Protein AF-A0A6G3LC54-F1 (afdb_monomer)

Structure (mmCIF, N/CA/C/O backbone):
data_AF-A0A6G3LC54-F1
#
_entry.id   AF-A0A6G3LC54-F1
#
loop_
_atom_site.group_PDB
_atom_site.id
_atom_site.type_symbol
_atom_site.label_atom_id
_atom_site.label_alt_id
_atom_site.label_comp_id
_atom_site.label_asym_id
_atom_site.label_entity_id
_atom_site.label_seq_id
_atom_site.pdbx_PDB_ins_code
_atom_site.Cartn_x
_atom_site.Cartn_y
_atom_site.Cartn_z
_atom_site.occupancy
_atom_site.B_iso_or_equiv
_atom_site.auth_seq_id
_atom_site.auth_comp_id
_atom_site.auth_asym_id
_atom_site.auth_atom_id
_atom_site.pdbx_PDB_model_num
ATOM 1 N N . MET A 1 1 ? 2.715 -12.926 2.133 1.00 96.25 1 MET A N 1
ATOM 2 C CA . MET A 1 1 ? 2.395 -11.535 1.774 1.00 96.25 1 MET A CA 1
ATOM 3 C C . MET A 1 1 ? 1.492 -11.486 0.545 1.00 96.25 1 MET A C 1
ATOM 5 O O . MET A 1 1 ? 1.849 -12.100 -0.455 1.00 96.25 1 MET A O 1
ATOM 9 N N . LEU A 1 2 ? 0.366 -10.772 0.605 1.00 97.94 2 LEU A N 1
ATOM 10 C CA . LEU A 1 2 ? -0.503 -10.444 -0.534 1.00 97.94 2 LEU A CA 1
ATOM 11 C C . LEU A 1 2 ? -0.088 -9.114 -1.182 1.00 97.94 2 LEU A C 1
ATOM 13 O O . LEU A 1 2 ? 0.408 -8.216 -0.500 1.00 97.94 2 LEU A O 1
ATOM 17 N N . LEU A 1 3 ? -0.318 -8.986 -2.491 1.00 98.25 3 LEU A N 1
ATOM 18 C CA . LEU A 1 3 ? -0.128 -7.749 -3.247 1.00 98.25 3 LEU A CA 1
ATOM 19 C C . LEU A 1 3 ? -1.433 -7.371 -3.941 1.00 98.25 3 LEU A C 1
ATOM 21 O O . LEU A 1 3 ? -1.940 -8.136 -4.761 1.00 98.25 3 LEU A O 1
ATOM 25 N N . TRP A 1 4 ? -1.936 -6.179 -3.633 1.00 98.38 4 TRP A N 1
ATOM 26 C CA . TRP A 1 4 ? -3.163 -5.653 -4.209 1.00 98.38 4 TRP A CA 1
ATOM 27 C C . TRP A 1 4 ? -2.882 -4.543 -5.225 1.00 98.38 4 TRP A C 1
ATOM 29 O O . TRP A 1 4 ? -1.985 -3.717 -5.031 1.00 98.38 4 TRP A O 1
ATOM 39 N N . PHE A 1 5 ? -3.672 -4.478 -6.295 1.00 97.75 5 PHE A N 1
ATOM 40 C CA . PHE A 1 5 ? -3.564 -3.419 -7.302 1.00 97.75 5 PHE A CA 1
ATOM 41 C C . PHE A 1 5 ? -4.787 -2.521 -7.300 1.00 97.75 5 PHE A C 1
ATOM 43 O O . PHE A 1 5 ? -5.920 -2.989 -7.254 1.00 97.75 5 PHE A O 1
ATOM 50 N N . THR A 1 6 ? -4.553 -1.213 -7.369 1.00 95.88 6 THR A N 1
ATOM 51 C CA . THR A 1 6 ? -5.668 -0.261 -7.407 1.00 95.88 6 THR A CA 1
ATOM 52 C C . THR A 1 6 ? -6.384 -0.243 -8.757 1.00 95.88 6 THR A C 1
ATOM 54 O O . THR A 1 6 ? -5.766 -0.085 -9.818 1.00 95.88 6 THR A O 1
ATOM 57 N N . GLU A 1 7 ? -7.706 -0.326 -8.706 1.00 95.44 7 GLU A N 1
ATOM 58 C CA . GLU A 1 7 ? -8.614 -0.071 -9.818 1.00 95.44 7 GLU A CA 1
ATOM 59 C C . GLU A 1 7 ? -9.668 0.972 -9.434 1.00 95.44 7 GLU A C 1
ATOM 61 O O . GLU A 1 7 ? -9.575 1.618 -8.394 1.00 95.44 7 GLU A O 1
ATOM 66 N N . GLY A 1 8 ? -10.606 1.224 -10.342 1.00 94.19 8 GLY A N 1
ATOM 67 C CA . GLY A 1 8 ? -11.695 2.162 -10.123 1.00 94.19 8 GLY A CA 1
ATOM 68 C C . GLY A 1 8 ? -12.722 2.119 -11.250 1.00 94.19 8 GLY A C 1
ATOM 69 O O . GLY A 1 8 ? -12.656 1.241 -12.118 1.00 94.19 8 GLY A O 1
ATOM 70 N N . PRO A 1 9 ? -13.612 3.125 -11.329 1.00 93.88 9 PRO A N 1
ATOM 71 C CA . PRO A 1 9 ? -14.668 3.192 -12.344 1.00 93.88 9 PRO A CA 1
ATOM 72 C C . PRO A 1 9 ? -14.159 3.144 -13.794 1.00 93.88 9 PRO A C 1
ATOM 74 O O . PRO A 1 9 ? -14.883 2.759 -14.710 1.00 93.88 9 PRO A O 1
ATOM 77 N N . LYS A 1 10 ? -12.902 3.552 -14.018 1.00 93.75 10 LYS A N 1
ATOM 78 C CA . LYS A 1 10 ? -12.214 3.524 -15.317 1.00 93.75 10 LYS A CA 1
ATOM 79 C C . LYS A 1 10 ? -11.019 2.569 -15.241 1.00 93.75 10 LYS A C 1
ATOM 81 O O . LYS A 1 10 ? -9.889 3.037 -15.022 1.00 93.75 10 LYS A O 1
ATOM 86 N N . PRO A 1 11 ? -11.247 1.253 -15.382 1.00 95.19 11 PRO A N 1
ATOM 87 C CA . PRO A 1 11 ? -10.191 0.299 -15.131 1.00 95.19 11 PRO A CA 1
ATOM 88 C C . PRO A 1 11 ? -9.130 0.267 -16.233 1.00 95.19 11 PRO A C 1
ATOM 90 O O . PRO A 1 11 ? -9.409 0.606 -17.388 1.00 95.19 11 PRO A O 1
ATOM 93 N N . VAL A 1 12 ? -7.899 -0.114 -15.873 1.00 94.94 12 VAL A N 1
ATOM 94 C CA . VAL A 1 12 ? -6.836 -0.378 -16.865 1.00 94.94 12 VAL A CA 1
ATOM 95 C C . VAL A 1 12 ? -7.004 -1.782 -17.433 1.00 94.94 12 VAL A C 1
ATOM 97 O O . VAL A 1 12 ? -6.925 -1.950 -18.647 1.00 94.94 12 VAL A O 1
ATOM 100 N N . ILE A 1 13 ? -7.279 -2.758 -16.564 1.00 94.31 13 ILE A N 1
ATOM 101 C CA . ILE A 1 13 ? -7.557 -4.151 -16.923 1.00 94.31 13 ILE A CA 1
ATOM 102 C C . ILE A 1 13 ? -8.919 -4.515 -16.326 1.00 94.31 13 ILE A C 1
ATOM 104 O O . ILE A 1 13 ? -9.167 -4.258 -15.148 1.00 94.31 13 ILE A O 1
ATOM 108 N N . LYS A 1 14 ? -9.816 -5.075 -17.144 1.00 95.25 14 LYS A N 1
ATOM 109 C CA . LYS A 1 14 ? -11.166 -5.475 -16.710 1.00 95.25 14 LYS A CA 1
ATOM 110 C C . LYS A 1 14 ? -11.185 -6.889 -16.134 1.00 95.25 14 LYS A C 1
ATOM 112 O O . LYS A 1 14 ? -11.772 -7.119 -15.081 1.00 95.25 14 LYS A O 1
ATOM 117 N N . GLU A 1 15 ? -10.533 -7.814 -16.826 1.00 96.25 15 GLU A N 1
ATOM 118 C CA . GLU A 1 15 ? -10.447 -9.225 -16.460 1.00 96.25 15 GLU A CA 1
ATOM 119 C C . GLU A 1 15 ? -9.328 -9.410 -15.439 1.00 96.25 15 GLU A C 1
ATOM 121 O O . GLU A 1 15 ? -8.146 -9.420 -15.775 1.00 96.25 15 GLU A O 1
ATOM 126 N N . ARG A 1 16 ? -9.706 -9.479 -14.164 1.00 95.62 16 ARG A N 1
ATOM 127 C CA . ARG A 1 16 ? -8.782 -9.517 -13.025 1.00 95.62 16 ARG A CA 1
ATOM 128 C C . ARG A 1 16 ? -9.062 -10.718 -12.124 1.00 95.62 16 ARG A C 1
ATOM 130 O O . ARG A 1 16 ? -8.852 -10.663 -10.917 1.00 95.62 16 ARG A O 1
ATOM 137 N N . TYR A 1 17 ? -9.519 -11.816 -12.725 1.00 96.56 17 TYR A N 1
ATOM 138 C CA . TYR A 1 17 ? -10.030 -13.003 -12.033 1.00 96.56 17 TYR A CA 1
ATOM 139 C C . TYR A 1 17 ? -9.017 -13.680 -11.099 1.00 96.56 17 TYR A C 1
ATOM 141 O O . TYR A 1 17 ? -9.413 -14.440 -10.225 1.00 96.56 17 TYR A O 1
ATOM 149 N N . SER A 1 18 ? -7.721 -13.412 -11.276 1.00 95.94 18 SER A N 1
ATOM 150 C CA . SER A 1 18 ? -6.631 -13.917 -10.432 1.00 95.94 18 SER A CA 1
ATOM 151 C C . SER A 1 18 ? -6.025 -12.860 -9.502 1.00 95.94 18 SER A C 1
ATOM 153 O O . SER A 1 18 ? -5.084 -13.161 -8.770 1.00 95.94 18 SER A O 1
ATOM 155 N N . ASP A 1 19 ? -6.503 -11.615 -9.556 1.00 97.38 19 ASP A N 1
ATOM 156 C CA . ASP A 1 19 ? -5.876 -10.485 -8.878 1.00 97.38 19 ASP A CA 1
ATOM 157 C C . ASP A 1 19 ? -6.670 -10.031 -7.653 1.00 97.38 19 ASP A C 1
ATOM 159 O O . ASP A 1 19 ? -7.899 -9.939 -7.661 1.00 97.38 19 ASP A O 1
ATOM 163 N N . HIS A 1 20 ? -5.923 -9.661 -6.618 1.00 98.31 20 HIS A N 1
ATOM 164 C CA . HIS A 1 20 ? -6.429 -8.931 -5.467 1.00 98.31 20 HIS A CA 1
ATOM 165 C C . HIS A 1 20 ? -6.482 -7.441 -5.813 1.00 98.31 20 HIS A C 1
ATOM 167 O O . HIS A 1 20 ? -5.468 -6.859 -6.211 1.00 98.31 20 HIS A O 1
ATOM 173 N N . ILE A 1 21 ? -7.653 -6.819 -5.682 1.00 98.31 21 ILE A N 1
ATOM 174 C CA . ILE A 1 21 ? -7.885 -5.445 -6.128 1.00 98.31 21 ILE A CA 1
ATOM 175 C C . ILE A 1 21 ? -8.328 -4.549 -4.989 1.00 98.31 21 ILE A C 1
ATOM 177 O O . ILE A 1 21 ? -9.129 -4.944 -4.149 1.00 98.31 21 ILE A O 1
ATOM 181 N N . VAL A 1 22 ? -7.785 -3.333 -4.988 1.00 97.69 22 VAL A N 1
ATOM 182 C CA . VAL A 1 22 ? -8.231 -2.242 -4.124 1.00 97.69 22 VAL A CA 1
ATOM 183 C C . VAL A 1 22 ? -8.993 -1.234 -4.960 1.00 97.69 22 VAL A C 1
ATOM 185 O O . VAL A 1 22 ? -8.519 -0.809 -6.011 1.00 97.69 22 VAL A O 1
ATOM 188 N N . ASP A 1 23 ? -10.153 -0.822 -4.481 1.00 97.31 23 ASP A N 1
ATOM 189 C CA . ASP A 1 23 ? -10.859 0.354 -4.985 1.00 97.31 23 ASP A CA 1
ATOM 190 C C . ASP A 1 23 ? -11.091 1.332 -3.838 1.00 97.31 23 ASP A C 1
ATOM 192 O O . ASP A 1 23 ? -10.889 0.998 -2.673 1.00 97.31 23 ASP A O 1
ATOM 196 N N . SER A 1 24 ? -11.518 2.540 -4.169 1.00 96.88 24 SER A N 1
ATOM 197 C CA . SER A 1 24 ? -11.792 3.590 -3.205 1.00 96.88 24 SER A CA 1
ATOM 198 C C . SER A 1 24 ? -13.227 4.060 -3.351 1.00 96.88 24 SER A C 1
ATOM 200 O O . SER A 1 24 ? -13.641 4.478 -4.436 1.00 96.88 24 SER A O 1
ATOM 202 N N . ALA A 1 25 ? -13.986 4.031 -2.258 1.00 97.62 25 ALA A N 1
ATOM 203 C CA . ALA A 1 25 ? -15.383 4.452 -2.236 1.00 97.62 25 ALA A CA 1
ATOM 204 C C . ALA A 1 25 ? -15.557 5.907 -2.706 1.00 97.62 25 ALA A C 1
ATOM 206 O O . ALA A 1 25 ? -16.525 6.220 -3.401 1.00 97.62 25 ALA A O 1
ATOM 207 N N . ILE A 1 26 ? -14.572 6.778 -2.442 1.00 96.12 26 ILE A N 1
ATOM 208 C CA . ILE A 1 26 ? -14.569 8.174 -2.911 1.00 96.12 26 ILE A CA 1
ATOM 209 C C . ILE A 1 26 ? -14.719 8.303 -4.437 1.00 96.12 26 ILE A C 1
ATOM 211 O O . ILE A 1 26 ? -15.223 9.312 -4.923 1.00 96.12 26 ILE A O 1
ATOM 215 N N . ASN A 1 27 ? -14.321 7.284 -5.212 1.00 95.88 27 ASN A N 1
ATOM 216 C CA . ASN A 1 27 ? -14.440 7.288 -6.672 1.00 95.88 27 ASN A CA 1
ATOM 217 C C . ASN A 1 27 ? -15.898 7.205 -7.164 1.00 95.88 27 ASN A C 1
ATOM 219 O O . ASN A 1 27 ? -16.138 7.376 -8.361 1.00 95.88 27 ASN A O 1
ATOM 223 N N . TYR A 1 28 ? -16.849 6.921 -6.269 1.00 96.81 28 TYR A N 1
ATOM 224 C CA . TYR A 1 28 ? -18.245 6.635 -6.596 1.00 96.81 28 TYR A CA 1
ATOM 225 C C . TYR A 1 28 ? -19.245 7.608 -5.961 1.00 96.81 28 TYR A C 1
ATOM 227 O O . TYR A 1 28 ? -20.444 7.424 -6.153 1.00 96.81 28 TYR A O 1
ATOM 235 N N . LEU A 1 29 ? -18.787 8.647 -5.248 1.00 94.44 29 LEU A N 1
ATOM 236 C CA . LEU A 1 29 ? -19.669 9.596 -4.547 1.00 94.44 29 LEU A CA 1
ATOM 237 C C . LEU A 1 29 ? -20.737 10.212 -5.463 1.00 94.44 29 LEU A C 1
ATOM 239 O O . LEU A 1 29 ? -21.904 10.277 -5.084 1.00 94.44 29 LEU A O 1
ATOM 243 N N . ASP A 1 30 ? -20.351 10.575 -6.688 1.00 92.06 30 ASP A N 1
ATOM 244 C CA . ASP A 1 30 ? -21.231 11.231 -7.665 1.00 92.06 30 ASP A CA 1
ATOM 245 C C . ASP A 1 30 ? -21.881 10.249 -8.661 1.00 92.06 30 ASP A C 1
ATOM 247 O O . ASP A 1 30 ? -22.523 10.651 -9.636 1.00 92.06 30 ASP A O 1
ATOM 251 N N . ILE A 1 31 ? -21.707 8.937 -8.462 1.00 92.50 31 ILE A N 1
ATOM 252 C CA . ILE A 1 31 ? -22.208 7.907 -9.376 1.00 92.50 31 ILE A CA 1
ATOM 253 C C . ILE A 1 31 ? -23.560 7.395 -8.873 1.00 92.50 31 ILE A C 1
ATOM 255 O O . ILE A 1 31 ? -23.645 6.717 -7.854 1.00 92.50 31 ILE A O 1
ATOM 259 N N . LYS A 1 32 ? -24.629 7.661 -9.637 1.00 88.06 32 LYS A N 1
ATOM 260 C CA . LYS A 1 32 ? -25.991 7.199 -9.304 1.00 88.06 32 LYS A CA 1
ATOM 261 C C . LYS A 1 32 ? -26.096 5.670 -9.237 1.00 88.06 32 LYS A C 1
ATOM 263 O O . LYS A 1 32 ? -26.623 5.124 -8.272 1.00 88.06 32 LYS A O 1
ATOM 268 N N . ASN A 1 33 ? -25.562 4.991 -10.254 1.00 91.69 33 ASN A N 1
ATOM 269 C CA . ASN A 1 33 ? -25.601 3.534 -10.380 1.00 91.69 33 ASN A CA 1
ATOM 270 C C . ASN A 1 33 ? -24.211 2.958 -10.117 1.00 91.69 33 ASN A C 1
ATOM 272 O O . ASN A 1 33 ? -23.374 2.883 -11.018 1.00 91.69 33 ASN A O 1
ATOM 276 N N . ILE A 1 34 ? -23.964 2.603 -8.858 1.00 94.69 34 ILE A N 1
ATOM 277 C CA . ILE A 1 34 ? -22.685 2.050 -8.411 1.00 94.69 34 ILE A CA 1
ATOM 278 C C . ILE A 1 34 ? -22.572 0.618 -8.922 1.00 94.69 34 ILE A C 1
ATOM 280 O O . ILE A 1 34 ? -23.307 -0.271 -8.499 1.00 94.69 34 ILE A O 1
ATOM 284 N N . GLU A 1 35 ? -21.639 0.410 -9.843 1.00 92.50 35 GLU A N 1
ATOM 285 C CA . GLU A 1 35 ? -21.359 -0.888 -10.436 1.00 92.50 35 GLU A CA 1
ATOM 286 C C . GLU A 1 35 ? -19.863 -0.998 -10.742 1.00 92.50 35 GLU A C 1
ATOM 288 O O . GLU A 1 35 ? -19.244 -0.069 -11.274 1.00 92.50 35 GLU A O 1
ATOM 293 N N . ARG A 1 36 ? -19.285 -2.163 -10.445 1.00 93.19 36 ARG A N 1
ATOM 294 C CA . ARG A 1 36 ? -17.896 -2.474 -10.791 1.00 93.19 36 ARG A CA 1
ATOM 295 C C . ARG A 1 36 ? -17.763 -2.697 -12.295 1.00 93.19 36 ARG A C 1
ATOM 297 O O . ARG A 1 36 ? -18.539 -3.434 -12.891 1.00 93.19 36 ARG A O 1
ATOM 304 N N . LYS A 1 37 ? -16.732 -2.106 -12.907 1.00 95.19 37 LYS A N 1
ATOM 305 C CA . LYS A 1 37 ? -16.404 -2.278 -14.340 1.00 95.19 37 LYS A CA 1
ATOM 306 C C . LYS A 1 37 ? -15.250 -3.260 -14.593 1.00 95.19 37 LYS A C 1
ATOM 308 O O . LYS A 1 37 ? -14.688 -3.281 -15.688 1.00 95.19 37 LYS A O 1
ATOM 313 N N . TYR A 1 38 ? -14.896 -4.046 -13.580 1.00 96.06 38 TYR A N 1
ATOM 314 C CA . TYR A 1 38 ? -13.840 -5.058 -13.573 1.00 96.06 38 TYR A CA 1
ATOM 315 C C . TYR A 1 38 ? -14.262 -6.240 -12.682 1.00 96.06 38 TYR A C 1
ATOM 317 O O . TYR A 1 38 ? -15.170 -6.106 -11.857 1.00 96.06 38 TYR A O 1
ATOM 325 N N . SER A 1 39 ? -13.598 -7.385 -12.838 1.00 96.81 39 SER A N 1
ATOM 326 C CA . SER A 1 39 ? -13.923 -8.633 -12.135 1.00 96.81 39 SER A CA 1
ATOM 327 C C . SER A 1 39 ? -12.692 -9.166 -11.392 1.00 96.81 39 SER A C 1
ATOM 329 O O . SER A 1 39 ? -11.855 -9.804 -12.030 1.00 96.81 39 SER A O 1
ATOM 331 N N . PRO A 1 40 ? -12.535 -8.864 -10.088 1.00 97.81 40 PRO A N 1
ATOM 332 C CA . PRO A 1 40 ? -11.373 -9.272 -9.298 1.00 97.81 40 PRO A CA 1
ATOM 333 C C . PRO A 1 40 ? -11.535 -10.675 -8.688 1.00 97.81 40 PRO A C 1
ATOM 335 O O . PRO A 1 40 ? -12.658 -11.162 -8.566 1.00 97.81 40 PRO A O 1
ATOM 338 N N . LEU A 1 41 ? -10.432 -11.287 -8.237 1.00 97.94 41 LEU A N 1
ATOM 339 C CA . LEU A 1 41 ? -10.474 -12.468 -7.358 1.00 97.94 41 LEU A CA 1
ATOM 340 C C . LEU A 1 41 ? -11.027 -12.103 -5.976 1.00 97.94 41 LEU A C 1
ATOM 342 O O . LEU A 1 41 ? -11.896 -12.786 -5.445 1.00 97.94 41 LEU A O 1
ATOM 346 N N . LYS A 1 42 ? -10.484 -11.026 -5.401 1.00 98.06 42 LYS A N 1
ATOM 347 C CA . LYS A 1 42 ? -10.934 -10.411 -4.150 1.00 98.06 42 LYS A CA 1
ATOM 348 C C . LYS A 1 42 ? -10.906 -8.898 -4.279 1.00 98.06 42 LYS A C 1
ATOM 350 O O . LYS A 1 42 ? -9.987 -8.343 -4.887 1.00 98.06 42 LYS A O 1
ATOM 355 N N . LEU A 1 43 ? -11.874 -8.240 -3.659 1.00 98.31 43 LEU A N 1
ATOM 356 C CA . LEU A 1 43 ? -11.991 -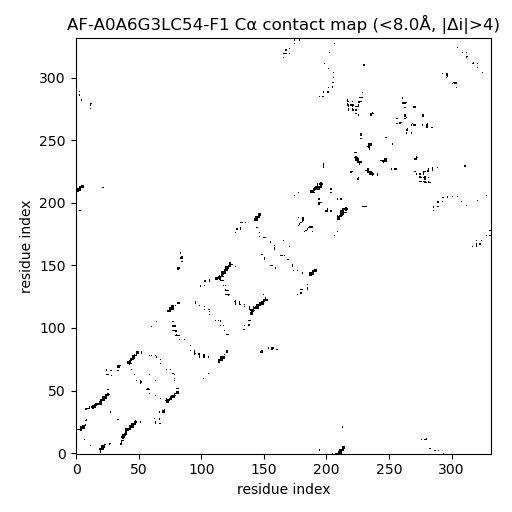6.795 -3.590 1.00 98.31 43 LEU A CA 1
ATOM 357 C C . LEU A 1 43 ? -11.843 -6.304 -2.152 1.00 98.31 43 LEU A C 1
ATOM 359 O O . LEU A 1 43 ? -12.669 -6.594 -1.292 1.00 98.31 43 LEU A O 1
ATOM 363 N N . MET A 1 44 ? -10.841 -5.470 -1.925 1.00 98.56 44 MET A N 1
ATOM 364 C CA . MET A 1 44 ? -10.788 -4.587 -0.771 1.00 98.56 44 MET A CA 1
ATOM 365 C C . MET A 1 44 ? -11.249 -3.196 -1.204 1.00 98.56 44 MET A C 1
ATOM 367 O O . MET A 1 44 ? -10.908 -2.735 -2.294 1.00 98.56 44 MET A O 1
ATOM 371 N N . THR A 1 45 ? -12.044 -2.511 -0.389 1.00 98.12 45 THR A N 1
ATOM 372 C CA . THR A 1 45 ? -12.468 -1.143 -0.710 1.00 98.12 45 THR A CA 1
ATOM 373 C C . THR A 1 45 ? -12.130 -0.203 0.425 1.00 98.12 45 THR A C 1
ATOM 375 O O . THR A 1 45 ? -12.645 -0.354 1.531 1.00 98.12 45 THR A O 1
ATOM 378 N N . ASP A 1 46 ? -11.266 0.768 0.131 1.00 96.94 46 ASP A N 1
ATOM 379 C CA . ASP A 1 46 ? -10.952 1.844 1.056 1.00 96.94 46 ASP A CA 1
ATOM 380 C C . ASP A 1 46 ? -12.026 2.941 1.056 1.00 96.94 46 ASP A C 1
ATOM 382 O O . ASP A 1 46 ? -12.869 3.029 0.158 1.00 96.94 46 ASP A O 1
ATOM 386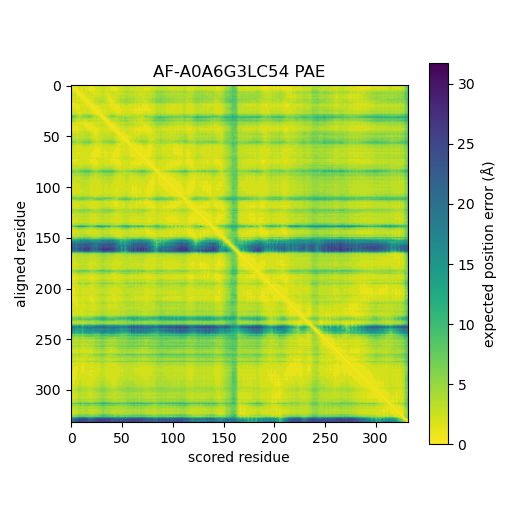 N N . SER A 1 47 ? -12.026 3.772 2.094 1.00 96.25 47 SER A N 1
ATOM 387 C CA . SER A 1 47 ? -12.949 4.902 2.225 1.00 96.25 47 SER A CA 1
ATOM 388 C C . SER A 1 47 ? -12.590 6.084 1.312 1.00 96.25 47 SER A C 1
ATOM 390 O O . SER A 1 47 ? -13.433 6.919 0.985 1.00 96.25 47 SER A O 1
ATOM 392 N N . GLY A 1 48 ? -11.324 6.173 0.899 1.00 93.56 48 GLY A N 1
ATOM 393 C CA . GLY A 1 48 ? -10.732 7.343 0.261 1.00 93.56 48 GLY A CA 1
ATOM 394 C C . GLY A 1 48 ? -10.362 8.476 1.223 1.00 93.56 48 GLY A C 1
ATOM 395 O O . GLY A 1 48 ? -10.041 9.571 0.749 1.00 93.56 48 GLY A O 1
ATOM 396 N N . ALA A 1 49 ? -10.343 8.234 2.541 1.00 92.00 49 ALA A N 1
ATOM 397 C CA . ALA A 1 49 ? -10.032 9.21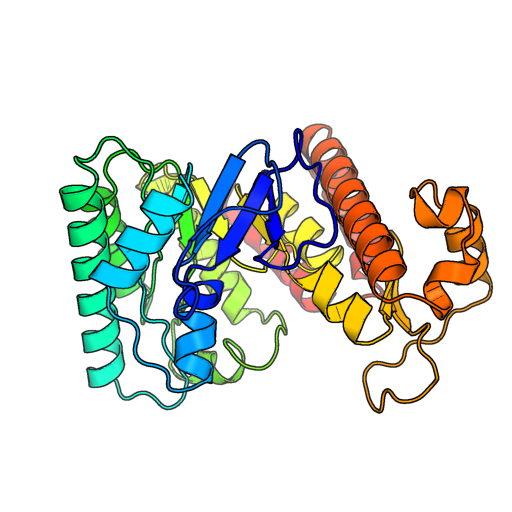6 3.588 1.00 92.00 49 ALA A CA 1
ATOM 398 C C . ALA A 1 49 ? -8.753 10.026 3.337 1.00 92.00 49 ALA A C 1
ATOM 400 O O . ALA A 1 49 ? -8.723 11.246 3.525 1.00 92.00 49 ALA A O 1
ATOM 401 N N . TYR A 1 50 ? -7.695 9.367 2.858 1.00 87.56 50 TYR A N 1
ATOM 402 C CA . TYR A 1 50 ? -6.434 10.023 2.514 1.00 87.56 50 TYR A CA 1
ATOM 403 C C . TYR A 1 50 ? -6.606 11.070 1.403 1.00 87.56 50 TYR A C 1
ATOM 405 O O . TYR A 1 50 ? -6.099 12.193 1.490 1.00 87.56 50 TYR A O 1
ATOM 413 N N . THR A 1 51 ? -7.342 10.715 0.347 1.00 89.25 51 THR A N 1
ATOM 414 C CA . THR A 1 51 ? -7.623 11.619 -0.775 1.00 89.25 51 THR A CA 1
ATOM 415 C C . THR A 1 51 ? -8.556 12.744 -0.341 1.00 89.25 51 THR A C 1
ATOM 417 O O . THR A 1 51 ? -8.322 13.894 -0.710 1.00 89.25 51 THR A O 1
ATOM 420 N N . ALA A 1 52 ? -9.575 12.428 0.460 1.00 91.00 52 ALA A N 1
ATOM 421 C CA . ALA A 1 52 ? -10.513 13.403 1.000 1.00 91.00 52 ALA A CA 1
ATOM 422 C C . ALA A 1 52 ? -9.810 14.437 1.888 1.00 91.00 52 ALA A C 1
ATOM 424 O O . ALA A 1 52 ? -9.947 15.633 1.645 1.00 91.00 52 ALA A O 1
ATOM 425 N N . THR A 1 53 ? -8.952 13.989 2.814 1.00 87.69 53 THR A N 1
ATOM 426 C CA . THR A 1 53 ? -8.160 14.866 3.693 1.00 87.69 53 THR A CA 1
ATOM 427 C C . THR A 1 53 ? -7.296 15.834 2.885 1.00 87.69 53 THR A C 1
ATOM 429 O O . THR A 1 53 ? -7.317 17.033 3.137 1.00 87.69 53 THR A O 1
ATOM 432 N N . ARG A 1 54 ? -6.592 15.352 1.851 1.00 83.81 54 ARG A N 1
ATOM 433 C CA . ARG A 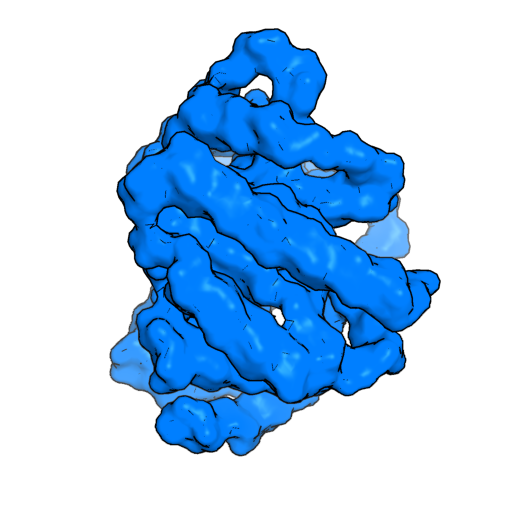1 54 ? -5.764 16.209 0.979 1.00 83.81 54 ARG A CA 1
ATOM 434 C C . ARG A 1 54 ? -6.556 17.218 0.150 1.00 83.81 54 ARG A C 1
ATOM 436 O O . ARG A 1 54 ? -5.995 18.229 -0.254 1.00 83.81 54 ARG A O 1
ATOM 443 N N . LYS A 1 55 ? -7.814 16.913 -0.167 1.00 86.69 55 LYS A N 1
ATOM 444 C CA . LYS A 1 55 ? -8.696 17.779 -0.959 1.00 86.69 55 LYS A CA 1
ATOM 445 C C . LYS A 1 55 ? -9.619 18.647 -0.098 1.00 86.69 55 LYS A C 1
ATOM 447 O O . LYS A 1 55 ? -10.390 19.410 -0.666 1.00 86.69 55 LYS A O 1
ATOM 452 N N . GLY A 1 56 ? -9.576 18.514 1.230 1.00 87.00 56 GLY A N 1
ATOM 453 C CA . GLY A 1 56 ? -10.514 19.190 2.131 1.00 87.00 56 GLY A CA 1
ATOM 454 C C . GLY A 1 56 ? -11.969 18.743 1.946 1.00 87.00 56 GLY A C 1
ATOM 455 O O . GLY A 1 56 ? -12.883 19.525 2.176 1.00 87.00 56 GLY A O 1
ATOM 456 N N . ILE A 1 57 ? -12.194 17.507 1.492 1.00 90.50 57 ILE A N 1
ATOM 457 C CA . ILE A 1 57 ? -13.534 16.952 1.272 1.00 90.50 57 ILE A CA 1
ATOM 458 C C . ILE A 1 57 ? -13.989 16.250 2.553 1.00 90.50 57 ILE A C 1
ATOM 460 O O . ILE A 1 57 ? -13.262 15.416 3.092 1.00 90.50 57 ILE A O 1
ATOM 464 N N . SER A 1 58 ? -15.200 16.558 3.018 1.00 92.38 58 SER A N 1
ATOM 465 C CA . SER A 1 58 ? -15.856 15.798 4.085 1.00 92.38 58 SER A CA 1
ATOM 466 C C . SER A 1 58 ? -16.556 14.576 3.496 1.00 92.38 58 SER A C 1
ATOM 468 O O . SER A 1 58 ? -17.242 14.689 2.479 1.00 92.38 58 SER A O 1
ATOM 470 N N . LEU A 1 59 ? -16.379 13.413 4.121 1.00 95.62 59 LEU A N 1
ATOM 471 C CA . LEU A 1 59 ? -17.035 12.169 3.724 1.00 95.62 59 LEU A CA 1
ATOM 472 C C . LEU A 1 59 ? -18.105 11.805 4.752 1.00 95.62 59 LEU A C 1
ATOM 474 O O . LEU A 1 59 ? -17.841 11.835 5.953 1.00 95.62 59 LEU A O 1
ATOM 478 N N . ASP A 1 60 ? -19.290 11.441 4.266 1.00 96.06 60 ASP A N 1
ATOM 479 C CA . ASP A 1 60 ? -20.365 10.881 5.085 1.00 96.06 60 ASP A CA 1
ATOM 480 C C . ASP A 1 60 ? -20.100 9.382 5.325 1.00 96.06 60 ASP A C 1
ATOM 482 O O . ASP A 1 60 ? -20.053 8.619 4.350 1.00 96.06 60 ASP A O 1
ATOM 486 N N . PRO A 1 61 ? -19.940 8.938 6.587 1.00 97.50 61 PRO A N 1
ATOM 487 C CA . PRO A 1 61 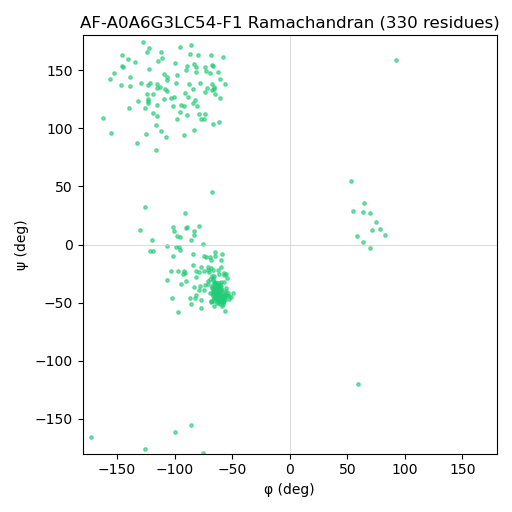? -19.682 7.542 6.899 1.00 97.50 61 PRO A CA 1
ATOM 488 C C . PRO A 1 61 ? -20.724 6.572 6.316 1.00 97.50 61 PRO A C 1
ATOM 490 O O . PRO A 1 61 ? -20.355 5.558 5.722 1.00 97.50 61 PRO A O 1
ATOM 493 N N . TYR A 1 62 ? -22.016 6.903 6.399 1.00 97.38 62 TYR A N 1
ATOM 494 C CA . TYR A 1 62 ? -23.084 6.028 5.904 1.00 97.38 62 TYR A CA 1
ATOM 495 C C . TYR A 1 62 ? -23.038 5.898 4.386 1.00 97.38 62 TYR A C 1
ATOM 497 O O . TYR A 1 62 ? -23.243 4.811 3.843 1.00 97.38 62 TYR A O 1
ATOM 505 N N . LYS A 1 63 ? -22.695 6.989 3.691 1.00 97.19 63 LYS A N 1
ATOM 506 C CA . LYS A 1 63 ? -22.546 6.966 2.237 1.00 97.19 63 LYS A CA 1
ATOM 507 C C . LYS A 1 63 ? -21.382 6.085 1.791 1.00 97.19 63 LYS A C 1
ATOM 509 O O . LYS A 1 63 ? -21.506 5.357 0.807 1.00 97.19 63 LYS A O 1
ATOM 514 N N . ILE A 1 64 ? -20.253 6.146 2.498 1.00 98.25 64 ILE A N 1
ATOM 515 C CA . ILE A 1 64 ? -19.089 5.299 2.208 1.00 98.25 64 ILE A CA 1
ATOM 516 C C . ILE A 1 64 ? -19.432 3.823 2.420 1.00 98.25 64 ILE A C 1
ATOM 518 O O . ILE A 1 64 ? -19.139 3.011 1.541 1.00 98.25 64 ILE A O 1
ATOM 522 N N . LEU A 1 65 ? -20.090 3.487 3.531 1.00 97.94 65 LEU A N 1
ATOM 523 C CA . LEU A 1 65 ? -20.537 2.123 3.808 1.00 97.94 65 LEU A CA 1
ATOM 524 C C . LEU A 1 65 ? -21.486 1.606 2.712 1.00 97.94 65 LEU A C 1
ATOM 526 O O . LEU A 1 65 ? -21.242 0.539 2.149 1.00 97.94 65 LEU A O 1
ATOM 530 N N . GLU A 1 66 ? -22.491 2.401 2.325 1.00 97.19 66 GLU A N 1
ATOM 531 C CA . GLU A 1 66 ? -23.434 2.068 1.245 1.00 97.19 66 GLU A CA 1
ATOM 532 C C . GLU A 1 66 ? -22.702 1.765 -0.076 1.00 97.19 66 GLU A C 1
ATOM 534 O O . GLU A 1 66 ? -23.025 0.806 -0.784 1.00 97.19 66 GLU A O 1
ATOM 539 N N . ILE A 1 67 ? -21.696 2.577 -0.425 1.00 98.12 67 ILE A N 1
ATOM 540 C CA . ILE A 1 67 ? -20.885 2.373 -1.630 1.00 98.12 67 ILE A CA 1
ATOM 541 C C . ILE A 1 67 ? -20.131 1.043 -1.552 1.00 98.12 67 ILE A C 1
ATOM 543 O O . ILE A 1 67 ? -20.160 0.278 -2.515 1.00 98.12 67 ILE A O 1
ATOM 547 N N . GLN A 1 68 ? -19.477 0.748 -0.430 1.00 98.00 68 GLN A N 1
ATOM 548 C CA . GLN A 1 68 ? -18.727 -0.498 -0.250 1.00 98.00 68 GLN A CA 1
ATOM 549 C C . GLN A 1 68 ? -19.644 -1.730 -0.330 1.00 98.00 68 GLN A C 1
ATOM 551 O O . GLN A 1 68 ? -19.314 -2.712 -0.998 1.00 98.00 68 GLN A O 1
ATOM 556 N N . GLU A 1 69 ? -20.841 -1.669 0.260 1.00 97.06 69 GLU A N 1
ATOM 557 C CA . GLU A 1 69 ? -21.840 -2.736 0.140 1.00 97.06 69 GLU A CA 1
ATOM 558 C C . GLU A 1 69 ? -22.306 -2.938 -1.306 1.00 97.06 69 GLU A C 1
ATOM 560 O O . GLU A 1 69 ? -22.336 -4.072 -1.795 1.00 97.06 69 GLU A O 1
ATOM 565 N N . LYS A 1 70 ? -22.590 -1.851 -2.035 1.00 97.06 70 LYS A N 1
ATOM 566 C CA . LYS A 1 70 ? -22.960 -1.907 -3.461 1.00 97.06 70 LYS A CA 1
ATOM 567 C C . LYS A 1 70 ? -21.836 -2.453 -4.339 1.00 97.06 70 LYS A C 1
ATOM 569 O O . LYS A 1 70 ? -22.101 -3.190 -5.290 1.00 97.06 70 LYS A O 1
ATOM 574 N N . LEU A 1 71 ? -20.584 -2.147 -4.005 1.00 97.00 71 LEU A N 1
ATOM 575 C CA . LEU A 1 71 ? -19.407 -2.724 -4.655 1.00 97.00 71 LEU A CA 1
ATOM 576 C C . LEU A 1 71 ? -19.170 -4.187 -4.266 1.00 97.00 71 LEU A C 1
ATOM 578 O O . LEU A 1 71 ? -18.377 -4.851 -4.933 1.00 97.00 71 LEU A O 1
ATOM 582 N N . ARG A 1 72 ? -19.875 -4.713 -3.256 1.00 96.12 72 ARG A N 1
ATOM 583 C CA . ARG A 1 72 ? -19.726 -6.082 -2.747 1.00 96.12 72 ARG A CA 1
ATOM 584 C C . ARG A 1 72 ? -18.269 -6.380 -2.403 1.00 96.12 72 ARG A C 1
ATOM 586 O O . ARG A 1 72 ? -17.673 -7.304 -2.961 1.00 96.12 72 ARG A O 1
ATOM 593 N N . SER A 1 73 ? -17.687 -5.530 -1.564 1.00 96.94 73 SER A N 1
ATOM 594 C CA . SER A 1 73 ? -16.329 -5.706 -1.058 1.00 96.94 73 SER A CA 1
ATOM 595 C C . SER A 1 73 ? -16.209 -7.020 -0.281 1.00 96.94 73 SER A C 1
ATOM 597 O O . SER A 1 73 ? -17.129 -7.432 0.425 1.00 96.94 73 SER A O 1
ATOM 599 N N . ASP A 1 74 ? -15.066 -7.684 -0.418 1.00 97.62 74 ASP A N 1
ATOM 600 C CA . ASP A 1 74 ? -14.684 -8.810 0.434 1.00 97.62 74 ASP A CA 1
ATOM 601 C C . ASP A 1 74 ? -14.068 -8.300 1.741 1.00 97.62 74 ASP A C 1
ATOM 603 O O . ASP A 1 74 ? -14.326 -8.872 2.794 1.00 97.62 74 ASP A O 1
ATOM 607 N N . ILE A 1 75 ? -13.304 -7.201 1.660 1.00 98.12 75 ILE A N 1
ATOM 608 C CA . ILE A 1 75 ? -12.703 -6.494 2.798 1.00 98.12 75 ILE A CA 1
ATOM 609 C C . ILE A 1 75 ? -13.157 -5.032 2.779 1.00 98.12 75 ILE A C 1
ATOM 611 O O . ILE A 1 75 ? -12.946 -4.311 1.796 1.00 98.12 75 ILE A O 1
ATOM 615 N N . TYR A 1 76 ? -13.760 -4.592 3.876 1.00 98.12 76 TYR A N 1
ATOM 616 C CA . TYR A 1 76 ? -14.264 -3.239 4.075 1.00 98.12 76 TYR A CA 1
ATOM 617 C C . TYR A 1 76 ? -13.265 -2.467 4.930 1.00 98.12 76 TYR A C 1
ATOM 619 O O . TYR A 1 76 ? -13.016 -2.846 6.071 1.00 98.12 76 TYR A O 1
ATOM 627 N N . VAL A 1 77 ? -12.694 -1.380 4.413 1.00 98.06 77 VAL A N 1
ATOM 628 C CA . VAL A 1 77 ? -11.920 -0.464 5.261 1.00 98.06 77 VAL A CA 1
ATOM 629 C C . VAL A 1 77 ? -12.852 0.659 5.720 1.00 98.06 77 VAL A C 1
ATOM 631 O O . VAL A 1 77 ? -13.391 1.367 4.860 1.00 98.06 77 VAL A O 1
ATOM 634 N N . PRO A 1 78 ? -13.070 0.840 7.034 1.00 97.75 78 PRO A N 1
ATOM 635 C CA . PRO A 1 78 ? -13.900 1.922 7.551 1.00 97.75 78 PRO A CA 1
ATOM 636 C C . PRO A 1 78 ? -13.410 3.303 7.120 1.00 97.75 78 PRO A C 1
ATOM 638 O O . PRO A 1 78 ? -12.253 3.491 6.739 1.00 97.75 78 PRO A O 1
ATOM 641 N N . LEU A 1 79 ? -14.288 4.301 7.219 1.00 98.00 79 LEU A N 1
ATOM 642 C CA . LEU A 1 79 ? -13.870 5.693 7.096 1.00 98.00 79 LEU A CA 1
ATOM 643 C C . LEU A 1 79 ? -12.977 6.087 8.282 1.00 98.00 79 LEU A C 1
ATOM 645 O O . LEU A 1 79 ? -13.465 6.322 9.386 1.00 98.00 79 LEU A O 1
ATOM 649 N N . ASP A 1 80 ? -11.674 6.167 8.035 1.00 96.50 80 ASP A N 1
ATOM 650 C CA . ASP A 1 80 ? -10.640 6.614 8.963 1.00 96.50 80 ASP A CA 1
ATOM 651 C C . ASP A 1 80 ? -10.310 8.106 8.785 1.00 96.50 80 ASP A C 1
ATOM 653 O O . ASP A 1 80 ? -10.750 8.764 7.837 1.00 96.50 80 ASP A O 1
ATOM 657 N N . TYR A 1 81 ? -9.533 8.664 9.715 1.00 94.94 81 TYR A N 1
ATOM 658 C CA . TYR A 1 81 ? -9.129 10.070 9.683 1.00 94.94 81 TYR A CA 1
ATOM 659 C C . TYR A 1 81 ? -7.621 10.212 9.931 1.00 94.94 81 TYR A C 1
ATOM 661 O O . TYR A 1 81 ? -7.205 10.461 11.066 1.00 94.94 81 TYR A O 1
ATOM 669 N N . PRO A 1 82 ? -6.784 10.134 8.879 1.00 92.12 82 PRO A N 1
ATOM 670 C CA . PRO A 1 82 ? -5.336 10.228 9.028 1.00 92.12 82 PRO A CA 1
ATOM 671 C C . PRO A 1 82 ? -4.904 11.585 9.595 1.00 92.12 82 PRO A C 1
ATOM 673 O O . PRO A 1 82 ? -5.524 12.619 9.323 1.00 92.12 82 PRO A O 1
ATOM 676 N N . PHE A 1 83 ? -3.813 11.587 10.360 1.00 89.88 83 PHE A N 1
ATOM 677 C CA . PHE A 1 83 ? -3.231 12.799 10.947 1.00 89.88 83 PHE A CA 1
ATOM 678 C C . PHE A 1 83 ? -2.361 13.555 9.930 1.00 89.88 83 PHE A C 1
ATOM 680 O O . PHE A 1 83 ? -1.731 12.923 9.076 1.00 89.88 83 PHE A O 1
ATOM 687 N N . THR A 1 84 ? -2.297 14.888 10.034 1.00 83.69 84 THR A N 1
ATOM 688 C CA . THR A 1 84 ? -1.433 15.765 9.217 1.00 83.69 84 THR A CA 1
ATOM 689 C C . THR A 1 84 ? -0.527 16.639 10.092 1.00 83.69 84 THR A C 1
ATOM 691 O O . THR A 1 84 ? -0.724 16.718 11.304 1.00 83.69 84 THR A O 1
ATOM 694 N N . ALA A 1 85 ? 0.506 17.251 9.496 1.00 77.19 85 ALA A N 1
ATOM 695 C CA . ALA A 1 85 ? 1.564 17.959 10.237 1.00 77.19 85 ALA A CA 1
ATOM 696 C C . ALA A 1 85 ? 1.059 19.224 10.929 1.00 77.19 85 ALA A C 1
ATOM 698 O O . ALA A 1 85 ? 1.613 19.664 11.931 1.00 77.19 85 ALA A O 1
ATOM 699 N N . GLU A 1 86 ? 0.010 19.801 10.364 1.00 81.00 86 GLU A N 1
ATOM 700 C CA . GLU A 1 86 ? -0.560 21.083 10.737 1.00 81.00 86 GLU A CA 1
ATOM 701 C C . GLU A 1 86 ? -1.535 20.958 11.918 1.00 81.00 86 GLU A C 1
ATOM 703 O O . GLU A 1 86 ? -1.970 21.971 12.456 1.00 81.00 86 GLU A O 1
ATOM 708 N N . MET A 1 87 ? -1.871 19.731 12.334 1.00 86.56 87 MET A N 1
ATOM 709 C CA . MET A 1 87 ? -2.881 19.482 13.360 1.00 86.56 87 MET A CA 1
ATOM 710 C C . MET A 1 87 ? -2.380 19.734 14.787 1.00 86.56 87 MET A C 1
ATOM 712 O O . MET A 1 87 ? -1.288 19.336 15.221 1.00 86.56 87 MET A O 1
ATOM 716 N N . THR A 1 88 ? -3.257 20.338 15.576 1.00 90.56 88 THR A N 1
ATOM 717 C CA . THR A 1 88 ? -3.161 20.425 17.030 1.00 90.56 88 THR A CA 1
ATOM 718 C C . THR A 1 88 ? -3.346 19.048 17.680 1.00 90.56 88 THR A C 1
ATOM 720 O O . THR A 1 88 ? -3.833 18.097 17.072 1.00 90.56 88 THR A O 1
ATOM 723 N N . ILE A 1 89 ? -2.946 18.918 18.952 1.00 89.12 89 ILE A N 1
ATOM 724 C CA . ILE A 1 89 ? -3.146 17.660 19.701 1.00 89.12 89 ILE A CA 1
ATOM 725 C C . ILE A 1 89 ? -4.642 17.344 19.833 1.00 89.12 89 ILE A C 1
ATOM 727 O O . ILE A 1 89 ? -5.028 16.190 19.678 1.00 89.12 89 ILE A O 1
ATOM 731 N N . SER A 1 90 ? -5.475 18.366 20.059 1.00 93.19 90 SER A N 1
ATOM 732 C CA . SER A 1 90 ? -6.929 18.201 20.153 1.00 93.19 90 SER A CA 1
ATOM 733 C C . SER A 1 90 ? -7.516 17.645 18.855 1.00 93.19 90 SER A C 1
ATOM 735 O O . SER A 1 90 ? -8.268 16.678 18.889 1.00 93.19 90 SER A O 1
ATOM 737 N N . GLU A 1 91 ? -7.118 18.183 17.697 1.00 93.69 91 GLU A N 1
ATOM 738 C CA . GLU A 1 91 ? -7.600 17.687 16.399 1.00 93.69 91 GLU A CA 1
ATOM 739 C C . GLU A 1 91 ? -7.168 16.241 16.127 1.00 93.69 91 GLU A C 1
ATOM 741 O O . GLU A 1 91 ? -7.950 15.452 15.593 1.00 93.69 91 GLU A O 1
ATOM 746 N N . ILE A 1 92 ? -5.940 15.874 16.513 1.00 92.31 92 ILE A N 1
ATOM 747 C CA . ILE A 1 92 ? -5.450 14.490 16.423 1.00 92.31 92 ILE A CA 1
ATOM 748 C C . ILE A 1 92 ? -6.308 13.566 17.295 1.00 92.31 92 ILE A C 1
ATOM 750 O O . ILE A 1 92 ? -6.747 12.518 16.822 1.00 92.31 92 ILE A O 1
ATOM 754 N N . GLN A 1 93 ? -6.587 13.957 18.541 1.00 94.44 93 GLN A N 1
ATOM 755 C CA . GLN A 1 93 ? -7.427 13.181 19.458 1.00 94.44 93 GLN A CA 1
ATOM 756 C C . GLN A 1 93 ? -8.855 13.012 18.928 1.00 94.44 93 GLN A C 1
ATOM 758 O O . GLN A 1 93 ? -9.407 11.915 19.002 1.00 94.44 93 GLN A O 1
ATOM 763 N N . ASP A 1 94 ? -9.444 14.057 18.348 1.00 96.12 94 ASP A N 1
ATOM 764 C CA . ASP A 1 94 ? -10.786 13.983 17.766 1.00 96.12 94 ASP A CA 1
ATOM 765 C C . ASP A 1 94 ? -10.828 13.055 16.547 1.00 96.12 94 ASP A C 1
ATOM 767 O O . ASP A 1 94 ? -11.742 12.239 16.413 1.00 96.12 94 ASP A O 1
ATOM 771 N N . ARG A 1 95 ? -9.821 13.121 15.665 1.00 95.50 95 ARG A N 1
ATOM 772 C CA . ARG A 1 95 ? -9.693 12.201 14.520 1.00 95.50 95 ARG A CA 1
ATOM 773 C C . ARG A 1 95 ? -9.487 10.755 14.956 1.00 95.50 95 ARG A C 1
ATOM 775 O O . ARG A 1 95 ? -10.069 9.844 14.363 1.00 95.50 95 ARG A O 1
ATOM 782 N N . TRP A 1 96 ? -8.687 10.549 15.996 1.00 96.81 96 TRP A N 1
ATOM 783 C CA . TRP A 1 96 ? -8.453 9.238 16.589 1.00 96.81 96 TRP A CA 1
ATOM 784 C C . TRP A 1 96 ? -9.755 8.621 17.118 1.00 96.81 96 TRP A C 1
ATOM 786 O O . TRP A 1 96 ? -10.118 7.518 16.705 1.00 96.81 96 TRP A O 1
ATOM 796 N N . LYS A 1 97 ? -10.521 9.366 17.931 1.00 97.88 97 LYS A N 1
ATOM 797 C CA . LYS A 1 97 ? -11.831 8.925 18.448 1.00 97.88 97 LYS A CA 1
ATOM 798 C C . LYS A 1 97 ? -12.803 8.590 17.318 1.00 97.88 97 LYS A C 1
ATOM 800 O O . LYS A 1 97 ? -13.340 7.486 17.290 1.00 97.88 97 LYS A O 1
ATOM 805 N N . LYS A 1 98 ? -12.944 9.488 16.336 1.00 97.44 98 LYS A N 1
ATOM 806 C CA . LYS A 1 98 ? -13.824 9.280 15.173 1.00 97.44 98 LYS A CA 1
ATOM 807 C C . LYS A 1 98 ? -13.449 8.043 14.356 1.00 97.44 98 LYS A C 1
ATOM 809 O O . LYS A 1 98 ? -14.330 7.355 13.854 1.00 97.44 98 LYS A O 1
ATOM 814 N N . THR A 1 99 ? -12.157 7.731 14.232 1.00 97.69 99 THR A N 1
ATOM 815 C CA . THR A 1 99 ? -11.695 6.518 13.532 1.00 97.69 99 THR A CA 1
ATOM 816 C C . THR A 1 99 ? -12.141 5.246 14.262 1.00 97.69 99 THR A C 1
ATOM 818 O O . THR A 1 99 ? -12.627 4.302 13.634 1.00 97.69 99 THR A O 1
ATOM 821 N N . ILE A 1 100 ? -12.027 5.222 15.593 1.00 98.31 100 ILE A N 1
ATOM 822 C CA . ILE A 1 100 ? -12.481 4.094 16.422 1.00 98.31 100 ILE A CA 1
ATOM 823 C C . ILE A 1 100 ? -14.009 3.957 16.366 1.00 98.31 100 ILE A C 1
ATOM 825 O O . ILE A 1 100 ? -14.524 2.850 16.203 1.00 98.31 100 ILE A O 1
ATOM 829 N N . GLU A 1 101 ? -14.735 5.071 16.469 1.00 98.12 101 GLU A N 1
ATOM 830 C CA . GLU A 1 101 ? -16.199 5.110 16.381 1.00 98.12 101 GLU A CA 1
ATOM 831 C C . GLU A 1 101 ? -16.701 4.603 15.026 1.00 98.12 101 GLU A C 1
ATOM 833 O O . GLU A 1 101 ? -17.558 3.721 14.989 1.00 98.12 101 GLU A O 1
ATOM 838 N N . ASN A 1 102 ? -16.114 5.068 13.919 1.00 97.94 102 ASN A N 1
ATOM 839 C CA . ASN A 1 102 ? -16.457 4.573 12.586 1.00 97.94 102 ASN A CA 1
ATOM 840 C C . ASN A 1 102 ? -16.111 3.091 12.425 1.00 97.94 102 ASN A C 1
ATOM 842 O O . ASN A 1 102 ? -16.893 2.340 11.854 1.00 97.94 102 ASN A O 1
ATOM 846 N N . THR A 1 103 ? -14.982 2.626 12.961 1.00 98.06 103 THR A N 1
ATOM 847 C CA . THR A 1 103 ? -14.663 1.190 12.920 1.00 98.06 103 THR A CA 1
ATOM 848 C C . THR A 1 103 ? -15.758 0.368 13.603 1.00 98.06 103 THR A C 1
ATOM 850 O O . THR A 1 103 ? -16.224 -0.625 13.041 1.00 98.06 103 THR A O 1
ATOM 853 N N . ARG A 1 104 ? -16.221 0.802 14.783 1.00 97.94 104 ARG A N 1
ATOM 854 C CA . ARG A 1 104 ? -17.324 0.146 15.497 1.00 97.94 104 ARG A CA 1
ATOM 855 C C . ARG A 1 104 ? -18.617 0.166 14.679 1.00 97.94 104 ARG A C 1
ATOM 857 O O . ARG A 1 104 ? -19.234 -0.885 14.522 1.00 97.94 104 ARG A O 1
ATOM 864 N N . LEU A 1 105 ? -18.963 1.314 14.096 1.00 97.62 105 LEU A N 1
ATOM 865 C CA . LEU A 1 105 ? -20.142 1.466 13.242 1.00 97.62 105 LEU A CA 1
ATOM 866 C C . LEU A 1 105 ? -20.127 0.491 12.056 1.00 97.62 105 LEU A C 1
ATOM 868 O O . LEU A 1 105 ? -21.135 -0.158 11.794 1.00 97.62 105 LEU A O 1
ATOM 872 N N . TRP A 1 106 ? -18.990 0.333 11.371 1.00 97.81 106 TRP A N 1
ATOM 873 C CA . TRP A 1 106 ? -18.866 -0.620 10.260 1.00 97.81 106 TRP A CA 1
ATOM 874 C C . TRP A 1 106 ? -19.070 -2.059 10.717 1.00 97.81 106 TRP A C 1
ATOM 876 O O . TRP A 1 106 ? -19.814 -2.811 10.089 1.00 97.81 106 TRP A O 1
ATOM 886 N N . VAL A 1 107 ? -18.407 -2.451 11.806 1.00 96.94 107 VAL A N 1
ATOM 887 C CA . VAL A 1 107 ? -18.500 -3.812 12.341 1.00 96.94 107 VAL A CA 1
ATOM 888 C C . VAL A 1 107 ? -19.938 -4.147 12.747 1.00 96.94 107 VAL A C 1
ATOM 890 O O . VAL A 1 107 ? -20.416 -5.246 12.457 1.00 96.94 107 VAL A O 1
ATOM 893 N N . GLU A 1 108 ? -20.631 -3.215 13.399 1.00 96.06 108 GLU A N 1
ATOM 894 C CA . GLU A 1 108 ? -22.022 -3.381 13.827 1.00 96.06 108 GLU A CA 1
ATOM 895 C C . GLU A 1 108 ? -22.982 -3.424 12.634 1.00 96.06 108 GLU A C 1
ATOM 897 O O . GLU A 1 108 ? -23.749 -4.379 12.509 1.00 96.06 108 GLU A O 1
ATOM 902 N N . ALA A 1 109 ? -22.887 -2.465 11.709 1.00 96.31 109 ALA A N 1
ATOM 903 C CA . ALA A 1 109 ? -23.754 -2.400 10.533 1.00 96.31 109 ALA A CA 1
ATOM 904 C C . ALA A 1 109 ? -23.607 -3.630 9.617 1.00 96.31 109 ALA A C 1
ATOM 906 O O . ALA A 1 109 ? -24.583 -4.103 9.037 1.00 96.31 109 ALA A O 1
ATOM 907 N N . LEU A 1 110 ? -22.404 -4.209 9.541 1.00 94.56 110 LEU A N 1
ATOM 908 C CA . LEU A 1 110 ? -22.117 -5.424 8.770 1.00 94.56 110 LEU A CA 1
ATOM 909 C C . LEU A 1 110 ? -22.318 -6.722 9.579 1.00 94.56 110 LEU A C 1
ATOM 911 O O . LEU A 1 110 ? -21.876 -7.804 9.167 1.00 94.56 110 LEU A O 1
ATOM 915 N N . ASN A 1 111 ? -23.005 -6.638 10.725 1.00 90.25 111 ASN A N 1
ATOM 916 C CA . ASN A 1 111 ? -23.375 -7.754 11.600 1.00 90.25 111 ASN A CA 1
ATOM 917 C C . ASN A 1 111 ? -22.192 -8.617 12.064 1.00 90.25 111 ASN A C 1
ATOM 919 O O . ASN A 1 111 ? -22.354 -9.818 12.281 1.00 90.25 111 ASN A O 1
ATOM 923 N N . ARG A 1 112 ? -20.986 -8.043 12.169 1.00 86.62 112 ARG A N 1
ATOM 924 C CA . ARG A 1 112 ? -19.742 -8.732 12.568 1.00 86.62 112 ARG A CA 1
ATOM 925 C C . ARG A 1 112 ? -19.341 -9.926 11.686 1.00 86.62 112 ARG A C 1
ATOM 927 O O . ARG A 1 112 ? -18.405 -10.637 12.027 1.00 86.62 112 ARG A O 1
ATOM 934 N N . LYS A 1 113 ? -20.037 -10.171 10.567 1.00 86.94 113 LYS A N 1
ATOM 935 C CA . LYS A 1 113 ? -19.793 -11.319 9.673 1.00 86.94 113 LYS A CA 1
ATOM 936 C C . LYS A 1 113 ? -18.820 -10.994 8.544 1.00 86.94 113 LYS A C 1
ATOM 938 O O . LYS A 1 113 ? -18.248 -11.915 7.966 1.00 86.94 113 LYS A O 1
ATOM 943 N N . LYS A 1 114 ? -18.679 -9.714 8.198 1.00 92.69 114 LYS A N 1
ATOM 944 C CA . LYS A 1 114 ? -17.785 -9.235 7.138 1.00 92.69 114 LYS A CA 1
ATOM 945 C C . LYS A 1 114 ? -16.397 -8.922 7.688 1.00 92.69 114 LYS A C 1
ATOM 947 O O . LYS A 1 114 ? -16.262 -8.588 8.862 1.00 92.69 114 LYS A O 1
ATOM 952 N N . ASP A 1 115 ? -15.396 -9.022 6.820 1.00 96.38 115 ASP A N 1
ATOM 953 C CA . ASP A 1 115 ? -14.030 -8.596 7.116 1.00 96.38 115 ASP A CA 1
ATOM 954 C C . ASP A 1 115 ? -13.979 -7.063 7.076 1.00 96.38 115 ASP A C 1
ATOM 956 O O . ASP A 1 115 ? -14.134 -6.447 6.015 1.00 96.38 115 ASP A O 1
ATOM 960 N N . VAL A 1 116 ? -13.844 -6.455 8.254 1.00 97.62 116 VAL A N 1
ATOM 961 C CA . VAL A 1 116 ? -13.722 -5.008 8.431 1.00 97.62 116 VAL A CA 1
ATOM 962 C C . VAL A 1 116 ? -12.314 -4.721 8.918 1.00 97.62 116 VAL A C 1
ATOM 964 O O . VAL A 1 116 ? -12.047 -4.834 10.108 1.00 97.62 116 VAL A O 1
ATOM 967 N N . MET A 1 117 ? -11.414 -4.345 8.014 1.00 98.06 117 MET A N 1
ATOM 968 C CA . MET A 1 117 ? -10.013 -4.099 8.352 1.00 98.06 117 MET A CA 1
ATOM 969 C C . MET A 1 117 ? -9.866 -2.732 9.042 1.00 98.06 117 MET A C 1
ATOM 971 O O . MET A 1 117 ? -9.968 -1.708 8.358 1.00 98.06 117 MET A O 1
ATOM 975 N N . PRO A 1 118 ? -9.602 -2.666 10.362 1.00 97.75 118 PRO A N 1
ATOM 976 C CA . PRO A 1 118 ? -9.401 -1.394 11.043 1.00 97.75 118 PRO A CA 1
ATOM 977 C C . PRO A 1 118 ? -8.081 -0.743 10.611 1.00 97.75 118 PRO A C 1
ATOM 979 O O . PRO A 1 118 ? -7.089 -1.431 10.359 1.00 97.75 118 PRO A O 1
ATOM 982 N N . ILE A 1 119 ? -8.054 0.591 10.572 1.00 97.81 119 ILE A N 1
ATOM 983 C CA . ILE A 1 119 ? -6.837 1.375 10.328 1.00 97.81 119 ILE A CA 1
ATOM 984 C C . ILE A 1 119 ? -6.342 1.956 11.649 1.00 97.81 119 ILE A C 1
ATOM 986 O O . ILE A 1 119 ? -7.080 2.626 12.369 1.00 97.81 119 ILE A O 1
ATOM 990 N N . VAL A 1 120 ? -5.076 1.703 11.963 1.00 98.00 120 VAL A N 1
ATOM 991 C CA . VAL A 1 120 ? -4.443 2.151 13.201 1.00 98.00 120 VAL A CA 1
ATOM 992 C C . VAL A 1 120 ? -3.784 3.506 12.977 1.00 98.00 120 VAL A C 1
ATOM 994 O O . VAL A 1 120 ? -2.855 3.642 12.178 1.00 98.00 120 VAL A O 1
ATOM 997 N N . HIS A 1 121 ? -4.245 4.502 13.726 1.00 96.12 121 HIS A N 1
ATOM 998 C CA . HIS A 1 121 ? -3.584 5.793 13.869 1.00 96.12 121 HIS A CA 1
ATOM 999 C C . HIS A 1 121 ? -3.131 5.972 15.311 1.00 96.12 121 HIS A C 1
ATOM 1001 O O . HIS A 1 121 ? -3.894 5.656 16.219 1.00 96.12 121 HIS A O 1
ATOM 1007 N N . ALA A 1 122 ? -1.927 6.498 15.533 1.00 94.81 122 ALA A N 1
ATOM 1008 C CA . ALA A 1 122 ? -1.448 6.733 16.892 1.00 94.81 122 ALA A CA 1
ATOM 1009 C C . ALA A 1 122 ? -0.435 7.881 17.003 1.00 94.81 122 ALA A C 1
ATOM 1011 O O . ALA A 1 122 ? 0.355 8.130 16.090 1.00 94.81 122 ALA A O 1
ATOM 1012 N N . LEU A 1 123 ? -0.466 8.565 18.149 1.00 91.62 123 LEU A N 1
ATOM 1013 C CA . LEU A 1 123 ? 0.501 9.585 18.556 1.00 91.62 123 LEU A CA 1
ATOM 1014 C C . LEU A 1 123 ? 1.236 9.109 19.816 1.00 91.62 123 LEU A C 1
ATOM 1016 O O . LEU A 1 123 ? 0.711 9.178 20.925 1.00 91.62 123 LEU A O 1
ATOM 1020 N N . GLY A 1 124 ? 2.467 8.644 19.635 1.00 90.31 124 GLY A N 1
ATOM 1021 C CA . GLY A 1 124 ? 3.307 8.063 20.674 1.00 90.31 124 GLY A CA 1
ATOM 1022 C C . GLY A 1 124 ? 3.167 6.545 20.774 1.00 90.31 124 GLY A C 1
ATOM 1023 O O . GLY A 1 124 ? 2.177 5.947 20.352 1.00 90.31 124 GLY A O 1
ATOM 1024 N N . GLN A 1 125 ? 4.181 5.917 21.368 1.00 92.19 125 GLN A N 1
ATOM 1025 C CA . GLN A 1 125 ? 4.233 4.467 21.535 1.00 92.19 125 GLN A CA 1
ATOM 1026 C C . GLN A 1 125 ? 3.083 3.962 22.419 1.00 92.19 125 GLN A C 1
ATOM 1028 O O . GLN A 1 125 ? 2.366 3.057 22.020 1.00 92.19 125 GLN A O 1
ATOM 1033 N N . GLN A 1 126 ? 2.822 4.588 23.570 1.00 94.12 126 GLN A N 1
ATOM 1034 C CA . GLN A 1 126 ? 1.731 4.167 24.460 1.00 94.12 126 GLN A CA 1
ATOM 1035 C C . GLN A 1 126 ? 0.357 4.197 23.769 1.00 94.12 126 GLN A C 1
ATOM 1037 O O . GLN A 1 126 ? -0.426 3.258 23.909 1.00 94.12 126 GLN A O 1
ATOM 1042 N N . ASN A 1 127 ? 0.082 5.238 22.978 1.00 95.25 127 ASN A N 1
ATOM 1043 C CA . ASN A 1 127 ? -1.171 5.338 22.239 1.00 95.25 127 ASN A CA 1
ATOM 1044 C C . ASN A 1 127 ? -1.264 4.297 21.112 1.00 95.25 127 ASN A C 1
ATOM 1046 O O . ASN A 1 127 ? -2.361 3.832 20.822 1.00 95.25 127 ASN A O 1
ATOM 1050 N N . LEU A 1 128 ? -0.144 3.873 20.515 1.00 96.69 128 LEU A N 1
ATOM 1051 C CA . LEU A 1 128 ? -0.130 2.749 19.574 1.00 96.69 128 LEU A CA 1
ATOM 1052 C C . LEU A 1 128 ? -0.648 1.465 20.240 1.00 96.69 128 LEU A C 1
ATOM 1054 O O . LEU A 1 128 ? -1.607 0.877 19.739 1.00 96.69 128 LEU A O 1
ATOM 1058 N N . TYR A 1 129 ? -0.080 1.075 21.386 1.00 96.81 129 TYR A N 1
ATOM 1059 C CA . TYR A 1 129 ? -0.529 -0.105 22.139 1.00 96.81 129 TYR A CA 1
ATOM 1060 C C . TYR A 1 129 ? -2.014 -0.021 22.507 1.00 96.81 129 TYR A C 1
ATOM 1062 O O . TYR A 1 129 ? -2.773 -0.964 22.285 1.00 96.81 129 TYR A O 1
ATOM 1070 N N . GLU A 1 130 ? -2.446 1.127 23.031 1.00 97.19 130 GLU A N 1
ATOM 1071 C CA . GLU A 1 130 ? -3.844 1.364 23.392 1.00 97.19 130 GLU A CA 1
ATOM 1072 C C . GLU A 1 130 ? -4.778 1.254 22.179 1.00 97.19 130 GLU A C 1
ATOM 1074 O O . GLU A 1 130 ? -5.819 0.601 22.249 1.00 97.19 130 GLU A O 1
ATOM 1079 N N . THR A 1 131 ? -4.394 1.839 21.046 1.00 97.88 131 THR A N 1
ATOM 1080 C CA . THR A 1 131 ? -5.208 1.827 19.826 1.00 97.88 131 THR A CA 1
ATOM 1081 C C . THR A 1 131 ? -5.356 0.416 19.274 1.00 97.88 131 THR A C 1
ATOM 1083 O O . THR A 1 131 ? -6.471 0.008 18.951 1.00 97.88 131 THR A O 1
ATOM 1086 N N . VAL A 1 132 ? -4.263 -0.353 19.203 1.00 97.94 132 VAL A N 1
ATOM 1087 C CA . VAL A 1 132 ? -4.316 -1.751 18.746 1.00 97.94 132 VAL A CA 1
ATOM 1088 C C . VAL A 1 132 ? -5.183 -2.584 19.689 1.00 97.94 132 VAL A C 1
ATOM 1090 O O . VAL A 1 132 ? -6.024 -3.341 19.211 1.00 97.94 132 VAL A O 1
ATOM 1093 N N . LYS A 1 133 ? -5.070 -2.386 21.010 1.00 97.75 133 LYS A N 1
ATOM 1094 C CA . LYS A 1 133 ? -5.937 -3.041 22.000 1.00 97.75 133 LYS A CA 1
ATOM 1095 C C . LYS A 1 133 ? -7.416 -2.715 21.796 1.00 97.75 133 LYS A C 1
ATOM 1097 O O . LYS A 1 133 ? -8.269 -3.592 21.889 1.00 97.75 133 LYS A O 1
ATOM 1102 N N . ILE A 1 134 ? -7.756 -1.448 21.576 1.00 98.19 134 ILE A N 1
ATOM 1103 C CA . ILE A 1 134 ? -9.151 -1.041 21.374 1.00 98.19 134 ILE A CA 1
ATOM 1104 C C . ILE A 1 134 ? -9.686 -1.650 20.078 1.00 98.19 134 ILE A C 1
ATOM 1106 O O . ILE A 1 134 ? -10.761 -2.249 20.077 1.00 98.19 134 ILE A O 1
ATOM 1110 N N . LEU A 1 135 ? -8.932 -1.530 18.985 1.00 97.88 135 LEU A N 1
ATOM 1111 C CA . LEU A 1 135 ? -9.358 -2.019 17.680 1.00 97.88 135 LEU A CA 1
ATOM 1112 C C . LEU A 1 135 ? -9.426 -3.546 17.639 1.00 97.88 135 LEU A C 1
ATOM 1114 O O . LEU A 1 135 ? -10.369 -4.054 17.049 1.00 97.88 135 LEU A O 1
ATOM 1118 N N . SER A 1 136 ? -8.537 -4.285 18.311 1.00 96.62 136 SER A N 1
ATOM 1119 C CA . SER A 1 136 ? -8.605 -5.756 18.372 1.00 96.62 136 SER A CA 1
ATOM 1120 C C . SER A 1 136 ? -9.889 -6.256 19.036 1.00 96.62 136 SER A C 1
ATOM 1122 O O . SER A 1 136 ? -10.487 -7.221 18.568 1.00 96.62 136 SER A O 1
ATOM 1124 N N . ASN A 1 137 ? -10.384 -5.546 20.055 1.00 95.56 137 ASN A N 1
ATOM 1125 C CA . ASN A 1 137 ? -11.668 -5.852 20.693 1.00 95.56 137 ASN A CA 1
ATOM 1126 C C . ASN A 1 137 ? -12.881 -5.534 19.795 1.00 95.56 137 ASN A C 1
ATOM 1128 O O . ASN A 1 137 ? -13.960 -6.102 19.976 1.00 95.56 137 ASN A O 1
ATOM 1132 N N . ILE A 1 138 ? -12.725 -4.623 18.829 1.00 95.44 138 ILE A N 1
ATOM 1133 C CA . ILE A 1 138 ? -13.802 -4.194 17.926 1.00 95.44 138 ILE A CA 1
ATOM 1134 C C . ILE A 1 138 ? -13.788 -4.986 16.615 1.00 95.44 138 ILE A C 1
ATOM 1136 O O . ILE A 1 138 ? -14.863 -5.264 16.095 1.00 95.44 138 ILE A O 1
ATOM 1140 N N . ALA A 1 139 ? -12.615 -5.379 16.109 1.00 86.88 139 ALA A N 1
ATOM 1141 C CA . ALA A 1 139 ? -12.347 -5.804 14.730 1.00 86.88 139 ALA A CA 1
ATOM 1142 C C . ALA A 1 139 ? -13.148 -7.019 14.218 1.00 86.88 139 ALA A C 1
ATOM 1144 O O . ALA A 1 139 ? -13.115 -7.315 13.026 1.00 86.88 139 ALA A O 1
ATOM 1145 N N . GLY A 1 140 ? -13.907 -7.709 15.071 1.00 83.88 140 GLY A N 1
ATOM 1146 C CA . GLY A 1 140 ? -14.807 -8.782 14.649 1.00 83.88 140 GLY A CA 1
ATOM 1147 C C . GLY A 1 140 ? -14.049 -9.903 13.932 1.00 83.88 140 GLY A C 1
ATOM 1148 O O . GLY A 1 140 ? -13.164 -10.508 14.524 1.00 83.88 140 GLY A O 1
ATOM 1149 N N . ASN A 1 141 ? -14.401 -10.161 12.670 1.00 89.31 141 ASN A N 1
ATOM 1150 C CA . ASN A 1 141 ? -13.793 -11.197 11.824 1.00 89.31 141 ASN A CA 1
ATOM 1151 C C . ASN A 1 141 ? -12.582 -10.705 11.005 1.00 89.31 141 ASN A C 1
ATOM 1153 O O . ASN A 1 141 ? -12.214 -11.359 10.031 1.00 89.31 141 ASN A O 1
ATOM 1157 N N . ALA A 1 142 ? -12.007 -9.542 11.319 1.00 95.12 142 ALA A N 1
ATOM 1158 C CA . ALA A 1 142 ? -10.902 -9.007 10.533 1.00 95.12 142 ALA A CA 1
ATOM 1159 C C . ALA A 1 142 ? -9.653 -9.894 10.616 1.00 95.12 142 ALA A C 1
ATOM 1161 O O . ALA A 1 142 ? -9.166 -10.199 11.703 1.00 95.12 142 ALA A O 1
ATOM 1162 N N . ASP A 1 143 ? -9.086 -10.231 9.459 1.00 95.38 143 ASP A N 1
ATOM 1163 C CA . ASP A 1 143 ? -7.799 -10.931 9.375 1.00 95.38 143 ASP A CA 1
ATOM 1164 C C . ASP A 1 143 ? -6.608 -9.970 9.527 1.00 95.38 143 ASP A C 1
ATOM 1166 O O . ASP A 1 143 ? -5.509 -10.373 9.923 1.00 95.38 143 ASP A O 1
ATOM 1170 N N . TYR A 1 144 ? -6.806 -8.707 9.145 1.00 97.75 144 TYR A N 1
ATOM 1171 C CA . TYR A 1 144 ? -5.755 -7.707 8.996 1.00 97.75 144 TYR A CA 1
ATOM 1172 C C . TYR A 1 144 ? -6.012 -6.478 9.866 1.00 97.75 144 TYR A C 1
ATOM 1174 O O . TYR A 1 144 ? -7.156 -6.083 10.067 1.00 97.75 144 TYR A O 1
ATOM 1182 N N . MET A 1 145 ? -4.937 -5.809 10.283 1.00 98.19 145 MET A N 1
ATOM 1183 C CA . MET A 1 145 ? -4.960 -4.404 10.691 1.00 98.19 145 MET A CA 1
ATOM 1184 C C . MET A 1 145 ? -4.116 -3.566 9.733 1.00 98.19 145 MET A C 1
ATOM 1186 O O . MET A 1 145 ? -2.994 -3.936 9.366 1.00 98.19 145 MET A O 1
ATOM 1190 N N . GLY A 1 146 ? -4.664 -2.426 9.325 1.00 97.56 146 GLY A N 1
ATOM 1191 C CA . GLY A 1 146 ? -4.008 -1.483 8.436 1.00 97.56 146 GLY A CA 1
ATOM 1192 C C . GLY A 1 146 ? -3.149 -0.472 9.186 1.00 97.56 146 GLY A C 1
ATOM 1193 O O . GLY A 1 146 ? -3.563 0.087 10.199 1.00 97.56 146 GLY A O 1
ATOM 1194 N N . PHE A 1 147 ? -1.962 -0.189 8.662 1.00 96.12 147 PHE A N 1
ATOM 1195 C CA . PHE A 1 147 ? -1.116 0.904 9.133 1.00 96.12 147 PHE A CA 1
ATOM 1196 C C . PHE A 1 147 ? -1.611 2.235 8.565 1.00 96.12 147 PHE A C 1
ATOM 1198 O O . PHE A 1 147 ? -1.517 2.477 7.358 1.00 96.12 147 PHE A O 1
ATOM 1205 N N . GLY A 1 148 ? -2.127 3.095 9.437 1.00 93.81 148 GLY A N 1
ATOM 1206 C CA . GLY A 1 148 ? -2.413 4.492 9.138 1.00 93.81 148 GLY A CA 1
ATOM 1207 C C . GLY A 1 148 ? -1.312 5.409 9.672 1.00 93.81 148 GLY A C 1
ATOM 1208 O O . GLY A 1 148 ? -0.201 4.970 9.962 1.00 93.81 148 GLY A O 1
ATOM 1209 N N . THR A 1 149 ? -1.608 6.704 9.821 1.00 91.00 149 THR A N 1
ATOM 1210 C CA . THR A 1 149 ? -0.677 7.669 10.420 1.00 91.00 149 THR A CA 1
ATOM 1211 C C . THR A 1 149 ? -0.316 7.327 11.864 1.00 91.00 149 THR A C 1
ATOM 1213 O O . THR A 1 149 ? -1.101 7.558 12.782 1.00 91.00 149 THR A O 1
ATOM 1216 N N . ILE A 1 150 ? 0.902 6.826 12.054 1.00 89.44 150 ILE A N 1
ATOM 1217 C CA . ILE A 1 150 ? 1.512 6.577 13.358 1.00 89.44 150 ILE A CA 1
ATOM 1218 C C . ILE A 1 150 ? 2.761 7.446 13.449 1.00 89.44 150 ILE A C 1
ATOM 1220 O O . ILE A 1 150 ? 3.576 7.475 12.526 1.00 89.44 150 ILE A O 1
ATOM 1224 N N . MET A 1 151 ? 2.883 8.184 14.544 1.00 81.75 151 MET A N 1
ATOM 1225 C CA . MET A 1 151 ? 3.992 9.097 14.801 1.00 81.75 151 MET A CA 1
ATOM 1226 C C . MET A 1 151 ? 4.412 8.967 16.257 1.00 81.75 151 MET A C 1
ATOM 1228 O O . MET A 1 151 ? 3.553 8.913 17.132 1.00 81.75 151 MET A O 1
ATOM 1232 N N . PHE A 1 152 ? 5.711 8.919 16.540 1.00 81.69 152 PHE A N 1
ATOM 1233 C CA . PHE A 1 152 ? 6.196 8.914 17.924 1.00 81.69 152 PHE A CA 1
ATOM 1234 C C . PHE A 1 152 ? 6.505 10.323 18.419 1.00 81.69 152 PHE A C 1
ATOM 1236 O O . PHE A 1 152 ? 6.369 10.595 19.610 1.00 81.69 152 PHE A O 1
ATOM 1243 N N . THR A 1 153 ? 6.813 11.239 17.501 1.00 71.50 153 THR A N 1
ATOM 1244 C CA . THR A 1 153 ? 6.979 12.667 17.765 1.00 71.50 153 THR A CA 1
ATOM 1245 C C . THR A 1 153 ? 6.256 13.505 16.706 1.00 71.50 153 THR A C 1
ATOM 1247 O O . THR A 1 153 ? 6.020 13.051 15.586 1.00 71.50 153 THR A O 1
ATOM 1250 N N . LYS A 1 154 ? 5.905 14.759 17.024 1.00 65.81 154 LYS A N 1
ATOM 1251 C CA . LYS A 1 154 ? 5.293 15.678 16.040 1.00 65.81 154 LYS A CA 1
ATOM 1252 C C . LYS A 1 154 ? 6.244 16.074 14.906 1.00 65.81 154 LYS A C 1
ATOM 1254 O O . LYS A 1 154 ? 5.791 16.447 13.826 1.00 65.81 154 LYS A O 1
ATOM 1259 N N . ASP A 1 155 ? 7.550 15.968 15.125 1.00 65.06 155 ASP A N 1
ATOM 1260 C CA . ASP A 1 155 ? 8.546 16.266 14.097 1.00 65.06 155 ASP A CA 1
ATOM 1261 C C . ASP A 1 155 ? 8.568 15.206 12.983 1.00 65.06 155 ASP A C 1
ATOM 1263 O O . ASP A 1 155 ? 8.975 15.499 11.855 1.00 65.06 155 ASP A O 1
ATOM 1267 N N . ASP A 1 156 ? 8.026 14.009 13.245 1.00 64.12 156 ASP A N 1
ATOM 1268 C CA . ASP A 1 156 ? 7.936 12.917 12.271 1.00 64.12 156 ASP A CA 1
ATOM 1269 C C . ASP A 1 156 ? 6.951 13.203 11.116 1.00 64.12 156 ASP A C 1
ATOM 1271 O O . ASP A 1 156 ? 6.972 12.516 10.089 1.00 64.12 156 ASP A O 1
ATOM 1275 N N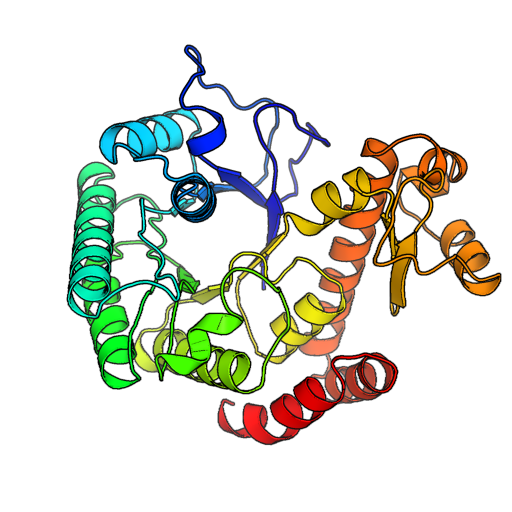 . ILE A 1 157 ? 6.095 14.230 11.225 1.00 56.38 157 ILE A N 1
ATOM 1276 C CA . ILE A 1 157 ? 4.982 14.424 10.282 1.00 56.38 157 ILE A CA 1
ATOM 1277 C C . ILE A 1 157 ? 5.419 15.049 8.948 1.00 56.38 157 ILE A C 1
ATOM 1279 O O . ILE A 1 157 ? 4.784 14.803 7.916 1.00 56.38 157 ILE A O 1
ATOM 1283 N N . LYS A 1 158 ? 6.544 15.782 8.911 1.00 51.59 158 LYS A N 1
ATOM 1284 C CA . LYS A 1 158 ? 7.026 16.481 7.697 1.00 51.59 158 LYS A CA 1
ATOM 1285 C C . LYS A 1 158 ? 7.298 15.552 6.499 1.00 51.59 158 LYS A C 1
ATOM 1287 O O . LYS A 1 158 ? 7.424 16.041 5.381 1.00 51.59 158 LYS A O 1
ATOM 1292 N N . GLY A 1 159 ? 7.350 14.230 6.700 1.00 45.97 159 GLY A N 1
ATOM 1293 C CA . GLY A 1 159 ? 7.560 13.232 5.643 1.00 45.97 159 GLY A CA 1
ATOM 1294 C C . GLY A 1 159 ? 6.426 12.223 5.434 1.00 45.97 159 GLY A C 1
ATOM 1295 O O . GLY A 1 159 ? 6.501 11.441 4.495 1.00 45.97 159 GLY A O 1
ATOM 1296 N N . TYR A 1 160 ? 5.377 12.204 6.263 1.00 47.62 160 TYR A N 1
ATOM 1297 C CA . TYR A 1 160 ? 4.407 11.099 6.240 1.00 47.62 160 TYR A CA 1
ATOM 1298 C C . TYR A 1 160 ? 3.415 11.197 5.068 1.00 47.62 160 TYR A C 1
ATOM 1300 O O . TYR A 1 160 ? 3.026 10.195 4.468 1.00 47.62 160 TYR A O 1
ATOM 1308 N N . LEU A 1 161 ? 3.023 12.423 4.704 1.00 42.16 161 LEU A N 1
ATOM 1309 C CA . LEU A 1 161 ? 1.990 12.646 3.695 1.00 42.16 161 LEU A CA 1
ATOM 1310 C C . LEU A 1 161 ? 2.569 13.050 2.338 1.00 42.16 161 LEU A C 1
ATOM 1312 O O . LEU A 1 161 ? 2.136 12.496 1.338 1.00 42.16 161 LEU A O 1
ATOM 1316 N N . GLY A 1 162 ? 3.517 13.987 2.254 1.00 36.69 162 GLY A N 1
ATOM 1317 C CA . GLY A 1 162 ? 3.913 14.634 0.989 1.00 36.69 162 GLY A CA 1
ATOM 1318 C C . GLY A 1 162 ? 4.914 13.853 0.137 1.00 36.69 162 GLY A C 1
ATOM 1319 O O . GLY A 1 162 ? 4.694 13.658 -1.060 1.00 36.69 162 GLY A O 1
ATOM 1320 N N . ASP A 1 163 ? 5.961 13.345 0.777 1.00 40.69 163 ASP A N 1
ATOM 1321 C CA . ASP A 1 163 ? 7.093 12.706 0.127 1.00 40.69 163 ASP A CA 1
ATOM 1322 C C . ASP A 1 163 ? 7.164 11.265 0.605 1.00 40.69 163 ASP A C 1
ATOM 1324 O O . ASP A 1 163 ? 7.468 11.013 1.760 1.00 40.69 163 ASP A O 1
ATOM 1328 N N . ARG A 1 164 ? 6.923 10.292 -0.279 1.00 52.56 164 ARG A N 1
ATOM 1329 C CA . ARG A 1 164 ? 7.113 8.852 -0.007 1.00 52.56 164 ARG A CA 1
ATOM 1330 C C . ARG A 1 164 ? 8.601 8.493 0.183 1.00 52.56 164 ARG A C 1
ATOM 1332 O O . ARG A 1 164 ? 9.103 7.552 -0.432 1.00 52.56 164 ARG A O 1
ATOM 1339 N N . ARG A 1 165 ? 9.340 9.286 0.953 1.00 63.22 165 ARG A N 1
ATOM 1340 C CA . ARG A 1 165 ? 10.722 9.056 1.341 1.00 63.22 165 ARG A CA 1
ATOM 1341 C C . ARG A 1 165 ? 10.688 8.250 2.625 1.00 63.22 165 ARG A C 1
ATOM 1343 O O . ARG A 1 165 ? 10.269 8.737 3.667 1.00 63.22 165 ARG A O 1
ATOM 1350 N N . LEU A 1 166 ? 11.129 7.003 2.526 1.00 81.75 166 LEU A N 1
ATOM 1351 C CA . LEU A 1 166 ? 11.341 6.171 3.700 1.00 81.75 166 LEU A CA 1
ATOM 1352 C C . LEU A 1 166 ? 12.382 6.838 4.601 1.00 81.75 166 LEU A C 1
ATOM 1354 O O . LEU A 1 166 ? 13.487 7.161 4.159 1.00 81.75 166 LEU A O 1
ATOM 1358 N N . SER A 1 167 ? 12.023 7.039 5.861 1.00 86.50 167 SER A N 1
ATOM 1359 C CA . SER A 1 167 ? 12.920 7.519 6.907 1.00 86.50 167 SER A CA 1
ATOM 1360 C C . SER A 1 167 ? 13.191 6.399 7.909 1.00 86.50 167 SER A C 1
ATOM 1362 O O . SER A 1 167 ? 12.429 5.437 8.000 1.00 86.50 167 SER A O 1
ATOM 1364 N N . ILE A 1 168 ? 14.276 6.521 8.677 1.00 88.50 168 ILE A N 1
ATOM 1365 C CA . ILE A 1 168 ? 14.559 5.580 9.770 1.00 88.50 168 ILE A CA 1
ATOM 1366 C C . ILE A 1 168 ? 13.425 5.622 10.806 1.00 88.50 168 ILE A C 1
ATOM 1368 O O . ILE A 1 168 ? 12.976 4.573 11.251 1.00 88.50 168 ILE A O 1
ATOM 1372 N N . SER A 1 169 ? 12.902 6.815 11.117 1.00 86.56 169 SER A N 1
ATOM 1373 C CA . SER A 1 169 ? 11.757 6.982 12.026 1.00 86.56 169 SER A CA 1
ATOM 1374 C C . SER A 1 169 ? 10.511 6.223 11.543 1.00 86.56 169 SER A C 1
ATOM 1376 O O . SER A 1 169 ? 9.900 5.474 12.308 1.00 86.56 169 SER A O 1
ATOM 1378 N N . PHE A 1 170 ? 10.189 6.313 10.245 1.00 87.81 170 PHE A N 1
ATOM 1379 C CA . PHE A 1 170 ? 9.086 5.552 9.656 1.00 87.81 170 PHE A CA 1
ATOM 1380 C C . PHE A 1 170 ? 9.312 4.042 9.784 1.00 87.81 170 PHE A C 1
ATOM 1382 O O . PHE A 1 170 ? 8.396 3.315 10.150 1.00 87.81 170 PHE A O 1
ATOM 1389 N N . ILE A 1 171 ? 10.529 3.564 9.506 1.00 91.25 171 ILE A N 1
ATOM 1390 C CA . ILE A 1 171 ? 10.865 2.140 9.622 1.00 91.25 171 ILE A CA 1
ATOM 1391 C C . ILE A 1 171 ? 10.762 1.653 11.067 1.00 91.25 171 ILE A C 1
ATOM 1393 O O . ILE A 1 171 ? 10.212 0.581 11.286 1.00 91.25 171 ILE A O 1
ATOM 1397 N N . ASN A 1 172 ? 11.210 2.441 12.044 1.00 90.75 172 ASN A N 1
ATOM 1398 C CA . ASN A 1 172 ? 11.062 2.108 13.463 1.00 90.75 172 ASN A CA 1
ATOM 1399 C C . ASN A 1 172 ? 9.605 2.005 13.873 1.00 90.75 172 ASN A C 1
ATOM 1401 O O . ASN A 1 172 ? 9.203 1.036 14.506 1.00 90.75 172 ASN A O 1
ATOM 1405 N N . THR A 1 173 ? 8.810 2.984 13.456 1.00 91.44 173 THR A N 1
ATOM 1406 C CA . THR A 1 173 ? 7.371 2.992 13.705 1.00 91.44 173 THR A CA 1
ATOM 1407 C C . THR A 1 173 ? 6.691 1.784 13.065 1.00 91.44 173 THR A C 1
ATOM 1409 O O . THR A 1 173 ? 5.849 1.143 13.685 1.00 91.44 173 THR A O 1
ATOM 1412 N N . LEU A 1 174 ? 7.079 1.440 11.835 1.00 92.94 174 LEU A N 1
ATOM 1413 C CA . LEU A 1 174 ? 6.569 0.273 11.124 1.00 92.94 174 LEU A CA 1
ATOM 1414 C C . LEU A 1 174 ? 6.958 -1.036 11.824 1.00 92.94 174 LEU A C 1
ATOM 1416 O O . LEU A 1 174 ? 6.118 -1.913 11.971 1.00 92.94 174 LEU A O 1
ATOM 1420 N N . MET A 1 175 ? 8.210 -1.166 12.260 1.00 93.12 175 MET A N 1
ATOM 1421 C CA . MET A 1 175 ? 8.708 -2.326 13.001 1.00 93.12 175 MET A CA 1
ATOM 1422 C C . MET A 1 175 ? 7.965 -2.511 14.328 1.00 93.12 175 MET A C 1
ATOM 1424 O O . MET A 1 175 ? 7.518 -3.616 14.620 1.00 93.12 175 MET A O 1
ATOM 1428 N N . GLU A 1 176 ? 7.766 -1.430 15.083 1.00 94.25 176 GLU A N 1
ATOM 1429 C CA . GLU A 1 176 ? 6.993 -1.460 16.327 1.00 94.25 176 GLU A CA 1
ATOM 1430 C C . GLU A 1 176 ? 5.528 -1.823 16.064 1.00 94.25 176 GLU A C 1
ATOM 1432 O O . GLU A 1 176 ? 4.970 -2.679 16.739 1.00 94.25 176 GLU A O 1
ATOM 1437 N N . PHE A 1 177 ? 4.904 -1.236 15.039 1.00 95.94 177 PHE A N 1
ATOM 1438 C CA . PHE A 1 177 ? 3.543 -1.595 14.647 1.00 95.94 177 PHE A CA 1
ATOM 1439 C C . PHE A 1 177 ? 3.415 -3.081 14.297 1.00 95.94 177 PHE A C 1
ATOM 1441 O O . PHE A 1 177 ? 2.486 -3.739 14.759 1.00 95.94 177 PHE A O 1
ATOM 1448 N N . ILE A 1 178 ? 4.347 -3.611 13.497 1.00 95.44 178 ILE A N 1
ATOM 1449 C CA . ILE A 1 178 ? 4.371 -5.026 13.113 1.00 95.44 178 ILE A CA 1
ATOM 1450 C C . ILE A 1 178 ? 4.453 -5.907 14.357 1.00 95.44 178 ILE A C 1
ATOM 1452 O O . ILE A 1 178 ? 3.660 -6.838 14.479 1.00 95.44 178 ILE A O 1
ATOM 1456 N N . LYS A 1 179 ? 5.361 -5.580 15.281 1.00 94.50 179 LYS A N 1
ATOM 1457 C CA . LYS A 1 179 ? 5.520 -6.287 16.550 1.00 94.50 179 LYS A CA 1
ATOM 1458 C C . LYS A 1 179 ? 4.208 -6.313 17.339 1.00 94.50 179 LYS A C 1
ATOM 1460 O O . LYS A 1 179 ? 3.684 -7.388 17.606 1.00 94.50 179 LYS A O 1
ATOM 1465 N N . VAL A 1 180 ? 3.631 -5.146 17.639 1.00 95.75 180 VAL A N 1
ATOM 1466 C CA . VAL A 1 180 ? 2.401 -5.043 18.447 1.00 95.75 180 VAL A CA 1
ATOM 1467 C C . VAL A 1 180 ? 1.244 -5.801 17.791 1.00 95.75 180 VAL A C 1
ATOM 1469 O O . VAL A 1 180 ? 0.587 -6.614 18.431 1.00 95.75 180 VAL A O 1
ATOM 1472 N N . VAL A 1 181 ? 0.997 -5.591 16.498 1.00 96.62 181 VAL A N 1
ATOM 1473 C CA . VAL A 1 181 ? -0.151 -6.196 15.802 1.00 96.62 181 VAL A CA 1
ATOM 1474 C C . VAL A 1 181 ? -0.020 -7.715 15.673 1.00 96.62 181 VAL A C 1
ATOM 1476 O O . VAL A 1 181 ? -1.009 -8.426 15.872 1.00 96.62 181 VAL A O 1
ATOM 1479 N N . LYS A 1 182 ? 1.177 -8.218 15.347 1.00 94.38 182 LYS A N 1
ATOM 1480 C CA . LYS A 1 182 ? 1.391 -9.647 15.080 1.00 94.38 182 LYS A CA 1
ATOM 1481 C C . LYS A 1 182 ? 1.652 -10.445 16.347 1.00 94.38 182 LYS A C 1
ATOM 1483 O O . LYS A 1 182 ? 1.012 -11.472 16.542 1.00 94.38 182 LYS A O 1
ATOM 1488 N N . GLU A 1 183 ? 2.594 -10.008 17.176 1.00 87.62 183 GLU A N 1
ATOM 1489 C CA . GLU A 1 183 ? 3.057 -10.791 18.326 1.00 87.62 183 GLU A CA 1
ATOM 1490 C C . GLU A 1 183 ? 2.082 -10.703 19.499 1.00 87.62 183 GLU A C 1
ATOM 1492 O O . GLU A 1 183 ? 1.825 -11.713 20.148 1.00 87.62 183 GLU A O 1
ATOM 1497 N N . GLU A 1 184 ? 1.496 -9.529 19.755 1.00 88.50 184 GLU A N 1
ATOM 1498 C CA . GLU A 1 184 ? 0.637 -9.343 20.933 1.00 88.50 184 GLU A CA 1
ATOM 1499 C C . GLU A 1 184 ? -0.837 -9.650 20.662 1.00 88.50 184 GLU A C 1
ATOM 1501 O O . GLU A 1 184 ? -1.540 -10.110 21.560 1.00 88.50 184 GLU A O 1
ATOM 1506 N N . TYR A 1 185 ? -1.312 -9.413 19.434 1.00 92.56 185 TYR A N 1
ATOM 1507 C CA . TYR A 1 185 ? -2.734 -9.550 19.091 1.00 92.56 185 TYR A CA 1
ATOM 1508 C C . TYR A 1 185 ? -3.027 -10.551 17.964 1.00 92.56 185 TYR A C 1
ATOM 1510 O O . TYR A 1 185 ? -4.196 -10.823 17.702 1.00 92.56 185 TYR A O 1
ATOM 1518 N N . GLY A 1 186 ? -2.013 -11.126 17.308 1.00 92.81 186 GLY A N 1
ATOM 1519 C CA . GLY A 1 186 ? -2.194 -12.201 16.323 1.00 92.81 186 GLY A CA 1
ATOM 1520 C C . GLY A 1 186 ? -2.818 -11.787 14.982 1.00 92.81 186 GLY A C 1
ATOM 1521 O O . GLY A 1 186 ? -3.202 -12.658 14.201 1.00 92.81 186 GLY A O 1
ATOM 1522 N N . PHE A 1 187 ? -2.918 -10.489 14.685 1.00 97.25 18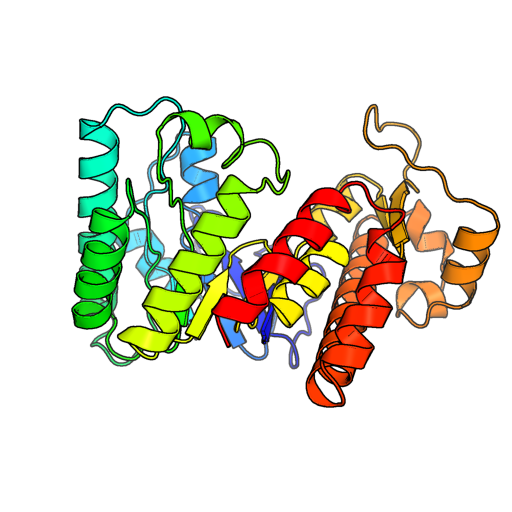7 PHE A N 1
ATOM 1523 C CA . PHE A 1 187 ? -3.445 -9.998 13.408 1.00 97.25 187 PHE A CA 1
ATOM 1524 C C . PHE A 1 187 ? -2.365 -9.998 12.325 1.00 97.25 187 PHE A C 1
ATOM 1526 O O . PHE A 1 187 ? -1.170 -9.877 12.595 1.00 97.25 187 PHE A O 1
ATOM 1533 N N . LYS A 1 188 ? -2.786 -10.065 11.060 1.00 97.81 188 LYS A N 1
ATOM 1534 C CA . LYS A 1 188 ? -1.896 -9.809 9.923 1.00 97.81 188 LYS A CA 1
ATOM 1535 C C . LYS A 1 188 ? -1.755 -8.310 9.681 1.00 97.81 188 LYS A C 1
ATOM 1537 O O . LYS A 1 188 ? -2.665 -7.526 9.933 1.00 97.81 188 LYS A O 1
ATOM 1542 N N . VAL A 1 189 ? -0.628 -7.904 9.111 1.00 98.06 189 VAL A N 1
ATOM 1543 C CA . VAL A 1 189 ? -0.335 -6.487 8.860 1.00 98.06 189 VAL A CA 1
ATOM 1544 C C . VAL A 1 189 ? -0.592 -6.104 7.403 1.00 98.06 189 VAL A C 1
ATOM 1546 O O . VAL A 1 189 ? -0.027 -6.708 6.486 1.00 98.06 189 VAL A O 1
ATOM 1549 N N . HIS A 1 190 ? -1.398 -5.058 7.189 1.00 98.19 190 HIS A N 1
ATOM 1550 C CA . HIS A 1 190 ? -1.572 -4.403 5.893 1.00 98.19 190 HIS A CA 1
ATOM 1551 C C . HIS A 1 190 ? -0.923 -3.010 5.877 1.00 98.19 190 HIS A C 1
ATOM 1553 O O . HIS A 1 190 ? -1.274 -2.161 6.692 1.00 98.19 190 HIS A O 1
ATOM 1559 N N . ILE A 1 191 ? -0.032 -2.722 4.920 1.00 96.25 191 ILE A N 1
ATOM 1560 C CA . ILE A 1 191 ? 0.554 -1.377 4.760 1.00 96.25 191 ILE A CA 1
ATOM 1561 C C . ILE A 1 191 ? 0.131 -0.754 3.434 1.00 96.25 191 ILE A C 1
ATOM 1563 O O . ILE A 1 191 ? 0.589 -1.163 2.356 1.00 96.25 191 ILE A O 1
ATOM 1567 N N . ALA A 1 192 ? -0.700 0.284 3.529 1.00 93.12 192 ALA A N 1
ATOM 1568 C CA . ALA A 1 192 ? -1.262 0.920 2.355 1.00 93.12 192 ALA A CA 1
ATOM 1569 C C . ALA A 1 192 ? -0.185 1.621 1.505 1.00 93.12 192 ALA A C 1
ATOM 1571 O O . ALA A 1 192 ? 0.694 2.327 2.003 1.00 93.12 192 ALA A O 1
ATOM 1572 N N . GLY A 1 193 ? -0.221 1.423 0.190 1.00 90.06 193 GLY A N 1
ATOM 1573 C CA . GLY A 1 193 ? 0.688 2.026 -0.781 1.00 90.06 193 GLY A CA 1
ATOM 1574 C C . GLY A 1 193 ? 2.143 1.534 -0.740 1.00 90.06 193 GLY A C 1
ATOM 1575 O O . GLY A 1 193 ? 2.928 1.942 -1.609 1.00 90.06 193 GLY A O 1
ATOM 1576 N N . PHE A 1 194 ? 2.521 0.654 0.194 1.00 92.56 194 PHE A N 1
ATOM 1577 C CA . PHE A 1 194 ? 3.894 0.153 0.359 1.00 92.56 194 PHE A CA 1
ATOM 1578 C C . PHE A 1 194 ? 4.305 -0.862 -0.726 1.00 92.56 194 PHE A C 1
ATOM 1580 O O . PHE A 1 194 ? 5.487 -1.134 -0.925 1.00 92.56 194 PHE A O 1
ATOM 1587 N N . GLY A 1 195 ? 3.359 -1.331 -1.544 1.00 91.19 195 GLY A N 1
ATOM 1588 C CA . GLY A 1 195 ? 3.615 -2.109 -2.762 1.00 91.19 195 GLY A CA 1
ATOM 1589 C C . GLY A 1 195 ? 3.937 -1.245 -3.986 1.00 91.19 195 GLY A C 1
ATOM 1590 O O . GLY A 1 195 ? 3.994 -1.734 -5.116 1.00 91.19 195 GLY A O 1
ATOM 1591 N N . SER A 1 196 ? 4.111 0.069 -3.802 1.00 88.75 196 SER A N 1
ATOM 1592 C CA . SER A 1 196 ? 4.252 0.992 -4.923 1.00 88.75 196 SER A CA 1
ATOM 1593 C C . SER A 1 196 ? 5.548 0.831 -5.705 1.00 88.75 196 SER A C 1
ATOM 1595 O O . SER A 1 196 ? 5.569 1.304 -6.825 1.00 88.75 196 SER A O 1
ATOM 1597 N N . SER A 1 197 ? 6.636 0.243 -5.217 1.00 89.56 197 SER A N 1
ATOM 1598 C CA . SER A 1 197 ? 7.877 0.104 -6.003 1.00 89.56 197 SER A CA 1
ATOM 1599 C C . SER A 1 197 ? 8.550 -1.247 -5.773 1.00 89.56 197 SER A C 1
ATOM 1601 O O . SER A 1 197 ? 8.323 -1.838 -4.719 1.00 89.56 197 SER A O 1
ATOM 1603 N N . PRO A 1 198 ? 9.429 -1.702 -6.687 1.00 92.19 198 PRO A N 1
ATOM 1604 C CA . PRO A 1 198 ? 10.225 -2.904 -6.454 1.00 92.19 198 PRO A CA 1
ATOM 1605 C C . PRO A 1 198 ? 10.992 -2.862 -5.124 1.00 92.19 198 PRO A C 1
ATOM 1607 O O . PRO A 1 198 ? 10.936 -3.811 -4.352 1.00 92.19 198 PRO A O 1
ATOM 1610 N N . LEU A 1 199 ? 11.622 -1.725 -4.800 1.00 91.62 199 LEU A N 1
ATOM 1611 C CA . LEU A 1 199 ? 12.387 -1.565 -3.558 1.00 91.62 199 LEU A CA 1
ATOM 1612 C C . LEU A 1 199 ? 11.511 -1.694 -2.307 1.00 91.62 199 LEU A C 1
ATOM 1614 O O . LEU A 1 199 ? 11.887 -2.382 -1.366 1.00 91.62 199 LEU A O 1
ATOM 1618 N N . THR A 1 200 ? 10.332 -1.071 -2.289 1.00 91.81 200 THR A N 1
ATOM 1619 C CA . THR A 1 200 ? 9.434 -1.155 -1.127 1.00 91.81 200 THR A CA 1
ATOM 1620 C C . THR A 1 200 ? 8.809 -2.543 -0.993 1.00 91.81 200 THR A C 1
ATOM 1622 O O . THR A 1 200 ? 8.664 -3.020 0.125 1.00 91.81 200 THR A O 1
ATOM 1625 N N . LEU A 1 201 ? 8.526 -3.235 -2.107 1.00 94.25 201 LEU A N 1
ATOM 1626 C CA . LEU A 1 201 ? 8.119 -4.645 -2.088 1.00 94.25 201 LEU A CA 1
ATOM 1627 C C . LEU A 1 201 ? 9.199 -5.535 -1.475 1.00 94.25 201 LEU A C 1
ATOM 1629 O O . LEU A 1 201 ? 8.880 -6.381 -0.643 1.00 94.25 201 LEU A O 1
ATOM 1633 N N . TYR A 1 202 ? 10.465 -5.329 -1.845 1.00 94.69 202 TYR A N 1
ATOM 1634 C CA . TYR A 1 202 ? 11.553 -6.112 -1.276 1.00 94.69 202 TYR A CA 1
ATOM 1635 C C . TYR A 1 202 ? 11.658 -5.937 0.243 1.00 94.69 202 TYR A C 1
ATOM 1637 O O . TYR A 1 202 ? 11.758 -6.932 0.966 1.00 94.69 202 TYR A O 1
ATOM 1645 N N . LEU A 1 203 ? 11.571 -4.688 0.720 1.00 94.69 203 LEU A N 1
ATOM 1646 C CA . LEU A 1 203 ? 11.547 -4.383 2.153 1.00 94.69 203 LEU A CA 1
ATOM 1647 C C . LEU A 1 203 ? 10.323 -4.988 2.842 1.00 94.69 203 LEU A C 1
ATOM 1649 O O . LEU A 1 203 ? 10.466 -5.535 3.926 1.00 94.69 203 LEU A O 1
ATOM 1653 N N . ALA A 1 204 ? 9.143 -4.930 2.218 1.00 95.62 204 ALA A N 1
ATOM 1654 C CA . ALA A 1 204 ? 7.916 -5.495 2.776 1.00 95.62 204 ALA A CA 1
ATOM 1655 C C . ALA A 1 204 ? 8.046 -6.999 3.037 1.00 95.62 204 ALA A C 1
ATOM 1657 O O . ALA A 1 204 ? 7.696 -7.479 4.112 1.00 95.62 204 ALA A O 1
ATOM 1658 N N . ILE A 1 205 ? 8.602 -7.723 2.062 1.00 96.69 205 ILE A N 1
ATOM 1659 C CA . ILE A 1 205 ? 8.851 -9.164 2.162 1.00 96.69 205 ILE A CA 1
ATOM 1660 C C . ILE A 1 205 ? 9.850 -9.449 3.285 1.00 96.69 205 ILE A C 1
ATOM 1662 O O . ILE A 1 205 ? 9.609 -10.337 4.095 1.00 96.69 205 ILE A O 1
ATOM 1666 N N . TYR A 1 206 ? 10.947 -8.690 3.350 1.00 96.19 206 TYR A N 1
ATOM 1667 C CA . TYR A 1 206 ? 11.991 -8.889 4.357 1.00 96.19 206 TYR A CA 1
ATOM 1668 C C . TYR A 1 206 ? 11.507 -8.583 5.788 1.00 96.19 206 TYR A C 1
ATOM 1670 O O . TYR A 1 206 ? 11.813 -9.313 6.727 1.00 96.19 206 TYR A O 1
ATOM 1678 N N . LEU A 1 207 ? 10.698 -7.533 5.950 1.00 94.81 207 LEU A N 1
ATOM 1679 C CA . LEU A 1 207 ? 10.086 -7.140 7.224 1.00 94.81 207 LEU A CA 1
ATOM 1680 C C . LEU A 1 207 ? 8.904 -8.036 7.638 1.00 94.81 207 LEU A C 1
ATOM 1682 O O . LEU A 1 207 ? 8.290 -7.779 8.668 1.00 94.81 207 LEU A O 1
ATOM 1686 N N . GLY A 1 208 ? 8.547 -9.052 6.844 1.00 94.19 208 GLY A N 1
ATOM 1687 C CA . GLY A 1 208 ? 7.470 -9.978 7.195 1.00 94.19 208 GLY A CA 1
ATOM 1688 C C . GLY A 1 208 ? 6.071 -9.356 7.147 1.00 94.19 208 GLY A C 1
ATOM 1689 O O . GLY A 1 208 ? 5.172 -9.815 7.855 1.00 94.19 208 GLY A O 1
ATOM 1690 N N . ILE A 1 209 ? 5.870 -8.322 6.321 1.00 96.56 209 ILE A N 1
ATOM 1691 C CA . ILE A 1 209 ? 4.559 -7.696 6.102 1.00 96.56 209 ILE A CA 1
ATOM 1692 C C . ILE A 1 209 ? 3.632 -8.684 5.381 1.00 96.56 209 ILE A C 1
ATOM 1694 O O . ILE A 1 209 ? 4.028 -9.370 4.435 1.00 96.56 209 ILE A O 1
ATOM 1698 N N . ASP A 1 210 ? 2.369 -8.761 5.802 1.00 98.12 210 ASP A N 1
ATOM 1699 C CA . ASP A 1 210 ? 1.428 -9.766 5.300 1.00 98.12 210 ASP A CA 1
ATOM 1700 C C . ASP A 1 210 ? 0.627 -9.298 4.087 1.00 98.12 210 ASP A C 1
ATOM 1702 O O . ASP A 1 210 ? 0.176 -10.131 3.296 1.00 98.12 210 ASP A O 1
ATOM 1706 N N . SER A 1 211 ? 0.453 -7.991 3.904 1.00 98.31 211 SER A N 1
ATOM 1707 C CA . SER A 1 211 ? -0.296 -7.426 2.786 1.00 98.31 211 SER A CA 1
ATOM 1708 C C . SER A 1 211 ? 0.122 -5.989 2.462 1.00 98.31 211 SER A C 1
ATOM 1710 O O . SER A 1 211 ? 0.362 -5.184 3.355 1.00 98.31 211 SER A O 1
ATOM 1712 N N . VAL A 1 212 ? 0.156 -5.640 1.174 1.00 98.00 212 VAL A N 1
ATOM 1713 C CA . VAL A 1 212 ? 0.394 -4.266 0.692 1.00 98.00 212 VAL A CA 1
ATOM 1714 C C . VAL A 1 212 ? -0.419 -3.979 -0.569 1.00 98.00 212 VAL A C 1
ATOM 1716 O O . VAL A 1 212 ? -0.664 -4.893 -1.356 1.00 98.00 212 VAL A O 1
ATOM 1719 N N . ASP A 1 213 ? -0.775 -2.722 -0.828 1.00 96.88 213 ASP A N 1
ATOM 1720 C CA . ASP A 1 213 ? -1.357 -2.309 -2.113 1.00 96.88 213 ASP A CA 1
ATOM 1721 C C . ASP A 1 213 ? -0.439 -1.391 -2.939 1.00 96.88 213 ASP A C 1
ATOM 1723 O O . ASP A 1 213 ? 0.568 -0.840 -2.471 1.00 96.88 213 ASP A O 1
ATOM 1727 N N . SER A 1 214 ? -0.796 -1.239 -4.216 1.00 94.81 214 SER A N 1
ATOM 1728 C CA . SER A 1 214 ? -0.103 -0.377 -5.161 1.00 94.81 214 SER A CA 1
ATOM 1729 C C . SER A 1 214 ? -1.054 0.393 -6.078 1.00 94.81 214 SER A C 1
ATOM 1731 O O . SER A 1 214 ? -1.719 -0.159 -6.958 1.00 94.81 214 SER A O 1
ATOM 1733 N N . SER A 1 215 ? -0.998 1.721 -5.967 1.00 92.38 215 SER A N 1
ATOM 1734 C CA . SER A 1 215 ? -1.416 2.668 -7.019 1.00 92.38 215 SER A CA 1
ATOM 1735 C C . SER A 1 215 ? -0.258 3.209 -7.853 1.00 92.38 215 SER A C 1
ATOM 1737 O O . SER A 1 215 ? -0.451 3.969 -8.810 1.00 92.38 215 SER A O 1
ATOM 1739 N N . GLY A 1 216 ? 0.971 2.812 -7.509 1.00 90.62 216 GLY A N 1
ATOM 1740 C CA . GLY A 1 216 ? 2.188 3.327 -8.124 1.00 90.62 216 GLY A CA 1
ATOM 1741 C C . GLY A 1 216 ? 2.295 3.016 -9.617 1.00 90.62 216 GLY A C 1
ATOM 1742 O O . GLY A 1 216 ? 2.821 3.839 -10.365 1.00 90.62 216 GLY A O 1
ATOM 1743 N N . PHE A 1 217 ? 1.780 1.870 -10.071 1.00 94.62 217 PHE A N 1
ATOM 1744 C CA . PHE A 1 217 ? 1.873 1.449 -11.473 1.00 94.62 217 PHE A CA 1
ATOM 1745 C C . PHE A 1 217 ? 1.137 2.407 -12.426 1.00 94.62 217 PHE A C 1
ATOM 1747 O O . PHE A 1 217 ? 1.731 2.872 -13.403 1.00 94.62 217 PHE A O 1
ATOM 1754 N N . ARG A 1 218 ? -0.107 2.786 -12.090 1.00 94.94 218 ARG A N 1
ATOM 1755 C CA . ARG A 1 218 ? -0.930 3.740 -12.859 1.00 94.94 218 ARG A CA 1
ATOM 1756 C C . ARG A 1 218 ? -0.362 5.141 -12.788 1.00 94.94 218 ARG A C 1
ATOM 1758 O O . ARG A 1 218 ? -0.209 5.798 -13.813 1.00 94.94 218 ARG A O 1
ATOM 1765 N N . ARG A 1 219 ? -0.041 5.594 -11.570 1.00 91.81 219 ARG A N 1
ATOM 1766 C CA . ARG A 1 219 ? 0.446 6.954 -11.329 1.00 91.81 219 ARG A CA 1
ATOM 1767 C C . ARG A 1 219 ? 1.716 7.215 -12.135 1.00 91.81 219 ARG A C 1
ATOM 1769 O O . ARG A 1 219 ? 1.782 8.189 -12.872 1.00 91.81 219 ARG A O 1
ATOM 1776 N N . ARG A 1 220 ? 2.695 6.310 -12.067 1.00 91.50 220 ARG A N 1
ATOM 1777 C CA . ARG A 1 220 ? 3.939 6.422 -12.846 1.00 91.50 220 ARG A CA 1
ATOM 1778 C C . ARG A 1 220 ? 3.704 6.376 -14.343 1.00 91.50 220 ARG A C 1
ATOM 1780 O O . ARG A 1 220 ? 4.277 7.181 -15.068 1.00 91.50 220 ARG A O 1
ATOM 1787 N N . ALA A 1 221 ? 2.837 5.479 -14.794 1.00 94.62 221 ALA A N 1
ATOM 1788 C CA . ALA A 1 221 ? 2.503 5.363 -16.201 1.00 94.62 221 ALA A CA 1
ATOM 1789 C C . ALA A 1 221 ? 1.871 6.647 -16.766 1.00 94.62 221 ALA A C 1
ATOM 1791 O O . ALA A 1 221 ? 2.224 7.068 -17.874 1.00 94.62 221 ALA A O 1
ATOM 1792 N N . ALA A 1 222 ? 0.990 7.293 -15.993 1.00 92.44 222 ALA A N 1
ATOM 1793 C CA . ALA A 1 222 ? 0.414 8.593 -16.326 1.00 92.44 222 ALA A CA 1
ATOM 1794 C C . ALA A 1 222 ? 1.495 9.683 -16.432 1.00 92.44 222 ALA A C 1
ATOM 1796 O O . ALA A 1 222 ? 1.486 10.442 -17.393 1.00 92.44 222 ALA A O 1
ATOM 1797 N N . TYR A 1 223 ? 2.492 9.674 -15.541 1.00 91.25 223 TYR A N 1
ATOM 1798 C CA . TYR A 1 223 ? 3.665 10.562 -15.600 1.00 91.25 223 TYR A CA 1
ATOM 1799 C C . TYR A 1 223 ? 4.752 10.130 -16.607 1.00 91.25 223 TYR A C 1
ATOM 1801 O O . TYR A 1 223 ? 5.889 10.590 -16.528 1.00 91.25 223 TYR A O 1
ATOM 1809 N N . GLY A 1 224 ? 4.445 9.230 -17.546 1.00 93.69 224 GLY A N 1
ATOM 1810 C CA . GLY A 1 224 ? 5.383 8.846 -18.608 1.00 93.69 224 GLY A CA 1
ATOM 1811 C C . GLY A 1 224 ? 6.522 7.929 -18.158 1.00 93.69 224 GLY A C 1
ATOM 1812 O O . GLY A 1 224 ? 7.540 7.846 -18.839 1.00 93.69 224 GLY A O 1
ATOM 1813 N N . LYS A 1 225 ? 6.380 7.241 -17.022 1.00 94.00 225 LYS A N 1
ATOM 1814 C CA . LYS A 1 225 ? 7.426 6.385 -16.455 1.00 94.00 225 LYS A CA 1
ATOM 1815 C C . LYS A 1 225 ? 7.101 4.899 -16.552 1.00 94.00 225 LYS A C 1
ATOM 1817 O O . LYS A 1 225 ? 5.946 4.490 -16.387 1.00 94.00 225 LYS A O 1
ATOM 1822 N N . ILE A 1 226 ? 8.149 4.103 -16.733 1.00 95.88 226 ILE A N 1
ATOM 1823 C CA . ILE A 1 226 ? 8.134 2.649 -16.593 1.00 95.88 226 ILE A CA 1
ATOM 1824 C C . ILE A 1 226 ? 9.001 2.191 -15.415 1.00 95.88 226 ILE A C 1
ATOM 1826 O O . ILE A 1 226 ? 9.899 2.909 -14.974 1.00 95.88 226 ILE A O 1
ATOM 1830 N N . LEU A 1 227 ? 8.719 0.998 -14.905 1.00 94.25 227 LEU A N 1
ATOM 1831 C CA . LEU A 1 227 ? 9.547 0.266 -13.953 1.00 94.25 227 LEU A CA 1
ATOM 1832 C C . LEU A 1 227 ? 10.397 -0.760 -14.704 1.00 94.25 227 LEU A C 1
ATOM 1834 O O . LEU A 1 227 ? 9.933 -1.345 -15.682 1.00 94.25 227 LEU A O 1
ATOM 1838 N N . LEU A 1 228 ? 11.615 -0.998 -14.225 1.00 91.12 228 LEU A N 1
ATOM 1839 C CA . LEU A 1 228 ? 12.484 -2.062 -14.722 1.00 91.12 228 LEU A CA 1
ATOM 1840 C C . LEU A 1 228 ? 12.881 -2.995 -13.566 1.00 91.12 228 LEU A C 1
ATOM 1842 O O . LEU A 1 228 ? 13.185 -2.494 -12.481 1.00 91.12 228 LEU A O 1
ATOM 1846 N N . PRO A 1 229 ? 12.873 -4.329 -13.754 1.00 83.19 229 PRO A N 1
ATOM 1847 C CA . PRO A 1 229 ? 13.293 -5.278 -12.720 1.00 83.19 229 PRO A CA 1
ATOM 1848 C C . PRO A 1 229 ? 14.717 -5.009 -12.216 1.00 83.19 229 PRO A C 1
ATOM 1850 O O . PRO A 1 229 ? 15.609 -4.695 -13.000 1.00 83.19 229 PRO A O 1
ATOM 1853 N N . GLY A 1 230 ? 14.933 -5.102 -10.898 1.00 78.38 230 GLY A N 1
ATOM 1854 C CA . GLY A 1 230 ? 16.238 -4.837 -10.266 1.00 78.38 230 GLY A CA 1
ATOM 1855 C C . GLY A 1 230 ? 16.746 -3.394 -10.408 1.00 78.38 230 GLY A C 1
ATOM 1856 O O . GLY A 1 230 ? 17.836 -3.064 -9.947 1.00 78.38 230 GLY A O 1
ATOM 1857 N N . LYS A 1 231 ? 15.955 -2.521 -11.036 1.00 81.19 231 LYS A N 1
ATOM 1858 C CA . LYS A 1 231 ? 16.257 -1.121 -11.304 1.00 81.19 231 LYS A CA 1
ATOM 1859 C C . LYS A 1 231 ? 15.112 -0.244 -10.798 1.00 81.19 231 LYS A C 1
ATOM 1861 O O . LYS A 1 231 ? 14.086 -0.696 -10.292 1.00 81.19 231 LYS A O 1
ATOM 1866 N N . GLY A 1 232 ? 15.332 1.060 -10.880 1.00 83.00 232 GLY A N 1
ATOM 1867 C CA . GLY A 1 232 ? 14.334 2.059 -10.528 1.00 83.00 232 GLY A CA 1
ATOM 1868 C C . GLY A 1 232 ? 13.391 2.400 -11.679 1.00 83.00 232 GLY A C 1
ATOM 1869 O O . GLY A 1 232 ? 13.181 1.649 -12.630 1.00 83.00 232 GLY A O 1
ATOM 1870 N N . GLU A 1 233 ? 12.840 3.601 -11.586 1.00 90.69 233 GLU A N 1
ATOM 1871 C CA . GLU A 1 233 ? 12.000 4.188 -12.620 1.00 90.69 233 GLU A CA 1
ATOM 1872 C C . GLU A 1 233 ? 12.844 4.621 -13.827 1.00 90.69 233 GLU A C 1
ATOM 1874 O O . GLU A 1 233 ? 13.999 5.039 -13.685 1.00 90.69 233 GLU A O 1
ATOM 1879 N N . ARG A 1 234 ? 12.243 4.564 -15.016 1.00 92.56 234 ARG A N 1
ATOM 1880 C CA . ARG A 1 234 ? 12.758 5.189 -16.236 1.00 92.56 234 ARG A CA 1
ATOM 1881 C C . ARG A 1 234 ? 11.682 6.019 -16.895 1.00 92.56 234 ARG A C 1
ATOM 1883 O O . ARG A 1 234 ? 10.523 5.616 -16.947 1.00 92.56 234 ARG A O 1
ATOM 1890 N N . TYR A 1 235 ? 12.065 7.185 -17.390 1.00 93.38 235 TYR A N 1
ATOM 1891 C CA . TYR A 1 235 ? 11.171 8.057 -18.129 1.00 93.38 235 TYR A CA 1
ATOM 1892 C C . TYR A 1 235 ? 11.208 7.703 -19.617 1.00 93.38 235 TYR A C 1
ATOM 1894 O O . TYR A 1 235 ? 12.274 7.660 -20.228 1.00 93.38 235 TYR A O 1
ATOM 1902 N N . VAL A 1 236 ? 10.027 7.464 -20.183 1.00 92.12 236 VAL A N 1
ATOM 1903 C CA . VAL A 1 236 ? 9.794 7.155 -21.606 1.00 92.12 236 VAL A CA 1
ATOM 1904 C C . VAL A 1 236 ? 8.692 8.041 -22.204 1.00 92.12 236 VAL A C 1
ATOM 1906 O O . VAL A 1 236 ? 8.156 7.756 -23.274 1.00 92.12 236 VAL A O 1
ATOM 1909 N N . GLY A 1 237 ? 8.305 9.100 -21.485 1.00 82.88 237 GLY A N 1
ATOM 1910 C CA . GLY A 1 237 ? 7.352 10.103 -21.948 1.00 82.88 237 GLY A CA 1
ATOM 1911 C C . GLY A 1 237 ? 7.964 11.068 -22.967 1.00 82.88 237 GLY A C 1
ATOM 191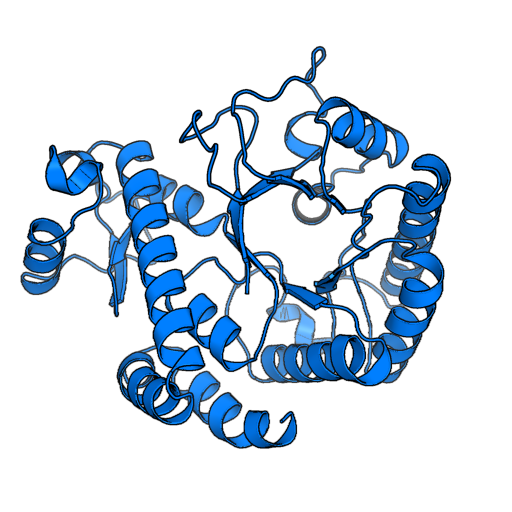2 O O . GLY A 1 237 ? 9.133 10.964 -23.335 1.00 82.88 237 GLY A O 1
ATOM 1913 N N . ARG A 1 238 ? 7.160 12.032 -23.427 1.00 70.38 238 ARG A N 1
ATOM 1914 C CA . ARG A 1 238 ? 7.503 12.933 -24.542 1.00 70.38 238 ARG A CA 1
ATOM 1915 C C . ARG A 1 238 ? 8.199 14.239 -24.116 1.00 70.38 238 ARG A C 1
ATOM 1917 O O . ARG A 1 238 ? 8.100 15.235 -24.817 1.00 70.38 238 ARG A O 1
ATOM 1924 N N . GLY A 1 239 ? 8.911 14.233 -22.990 1.00 64.56 239 GLY A N 1
ATOM 1925 C CA . GLY A 1 239 ? 9.765 15.343 -22.539 1.00 64.56 239 GLY A CA 1
ATOM 1926 C C . GLY A 1 239 ? 9.053 16.484 -21.804 1.00 64.56 239 GLY A C 1
ATOM 1927 O O . GLY A 1 239 ? 9.681 17.491 -21.508 1.00 64.56 239 GLY A O 1
ATOM 1928 N N . ASP A 1 240 ? 7.771 16.332 -21.478 1.00 70.31 240 ASP A N 1
ATOM 1929 C CA . ASP A 1 240 ? 6.974 17.294 -20.703 1.00 70.31 240 ASP A CA 1
ATOM 1930 C C . ASP A 1 240 ? 7.263 17.258 -19.192 1.00 70.31 240 ASP A C 1
ATOM 1932 O O . ASP A 1 240 ? 6.975 18.209 -18.460 1.00 70.31 240 ASP A O 1
ATOM 1936 N N . ALA A 1 241 ? 7.847 16.161 -18.708 1.00 74.25 241 ALA A N 1
ATOM 1937 C CA . ALA A 1 241 ? 8.219 16.026 -17.311 1.00 74.25 241 ALA A CA 1
ATOM 1938 C C . ALA A 1 241 ? 9.354 16.996 -16.960 1.00 74.25 241 ALA A C 1
ATOM 1940 O O . ALA A 1 241 ? 10.359 17.068 -17.657 1.00 74.25 241 ALA A O 1
ATOM 1941 N N . ARG A 1 242 ? 9.213 17.708 -15.836 1.00 68.94 242 ARG A N 1
ATOM 1942 C CA . ARG A 1 242 ? 10.229 18.645 -15.316 1.00 68.94 242 ARG A CA 1
ATOM 1943 C C . ARG A 1 242 ? 11.066 18.071 -14.169 1.00 68.94 242 ARG A C 1
ATOM 1945 O O . ARG A 1 242 ? 12.042 18.683 -13.759 1.00 68.94 242 ARG A O 1
ATOM 1952 N N . PHE A 1 243 ? 10.689 16.909 -13.633 1.00 70.25 243 PHE A N 1
ATOM 1953 C CA . PHE A 1 243 ? 11.337 16.291 -12.475 1.00 70.25 243 PHE A CA 1
ATOM 1954 C C . PHE A 1 243 ? 11.339 14.760 -12.574 1.00 70.25 243 PHE A C 1
ATOM 1956 O O . PHE A 1 243 ? 10.465 14.157 -13.198 1.00 70.25 243 PHE A O 1
ATOM 1963 N N . GLY A 1 244 ? 12.318 14.116 -11.927 1.00 69.81 244 GLY A N 1
ATOM 1964 C CA . GLY A 1 244 ? 12.403 12.653 -11.839 1.00 69.81 244 GLY A CA 1
ATOM 1965 C C . GLY A 1 244 ? 12.619 11.954 -13.186 1.00 69.81 244 GLY A C 1
ATOM 1966 O O . GLY A 1 244 ? 12.052 10.883 -13.411 1.00 69.81 244 GLY A O 1
ATOM 1967 N N . ILE A 1 245 ? 13.394 12.576 -14.078 1.00 81.56 245 ILE A N 1
ATOM 1968 C CA . ILE A 1 245 ? 13.703 12.070 -15.417 1.00 81.56 245 ILE A CA 1
ATOM 1969 C C . ILE A 1 245 ? 14.988 11.246 -15.348 1.00 81.56 245 ILE A C 1
ATOM 1971 O O . ILE A 1 245 ? 16.091 11.774 -15.460 1.00 81.56 245 ILE A O 1
ATOM 1975 N N . THR A 1 246 ? 14.851 9.936 -15.195 1.00 84.94 246 THR A N 1
ATOM 1976 C CA . THR A 1 246 ? 15.959 9.009 -15.447 1.00 84.94 246 THR A CA 1
ATOM 1977 C C . THR A 1 246 ? 15.777 8.443 -16.847 1.00 84.94 246 THR A C 1
ATOM 1979 O O . THR A 1 246 ? 14.839 7.681 -17.085 1.00 84.94 246 THR A O 1
ATOM 1982 N N . LYS A 1 247 ? 16.623 8.866 -17.792 1.00 87.06 247 LYS A N 1
ATOM 1983 C CA . LYS A 1 247 ? 16.576 8.381 -19.178 1.00 87.06 247 LYS A CA 1
ATOM 1984 C C . LYS A 1 247 ? 16.970 6.904 -19.245 1.00 87.06 247 LYS A C 1
ATOM 1986 O O . LYS A 1 247 ? 17.691 6.413 -18.379 1.00 87.06 247 LYS A O 1
ATOM 1991 N N . LEU A 1 248 ? 16.487 6.219 -20.277 1.00 90.69 248 LEU A N 1
ATOM 1992 C CA . LEU A 1 248 ? 16.903 4.854 -20.585 1.00 90.69 248 LEU A CA 1
ATOM 1993 C C . LEU A 1 248 ? 18.379 4.823 -20.995 1.00 90.69 248 LEU A C 1
ATOM 1995 O O . LEU A 1 248 ? 18.811 5.642 -21.808 1.00 90.69 248 LEU A O 1
ATOM 1999 N N . SER A 1 249 ? 19.126 3.862 -20.462 1.00 91.00 249 SER A N 1
ATOM 2000 C CA . SER A 1 249 ? 20.423 3.447 -20.996 1.00 91.00 249 SER A CA 1
ATOM 2001 C C . SER A 1 249 ? 20.256 2.399 -22.108 1.00 91.00 249 SER A C 1
ATOM 2003 O O . SER A 1 249 ? 19.166 1.868 -22.333 1.00 91.00 249 SER A O 1
ATOM 2005 N N . SER A 1 250 ? 21.350 2.061 -22.793 1.00 91.06 250 SER A N 1
ATOM 2006 C CA . SER A 1 250 ? 21.390 0.935 -23.740 1.00 91.06 250 SER A CA 1
ATOM 2007 C C . SER A 1 250 ? 21.027 -0.398 -23.074 1.00 91.06 250 SER A C 1
ATOM 2009 O O . SER A 1 250 ? 20.281 -1.192 -23.641 1.00 91.06 250 SER A O 1
ATOM 2011 N N . GLU A 1 251 ? 21.487 -0.616 -21.842 1.00 92.25 251 GLU A N 1
ATOM 2012 C CA . GLU A 1 251 ? 21.157 -1.796 -21.038 1.00 92.25 251 GLU A CA 1
ATOM 2013 C C . GLU A 1 251 ? 19.660 -1.846 -20.684 1.00 92.25 251 GLU A C 1
ATOM 2015 O O . GLU A 1 251 ? 19.043 -2.907 -20.712 1.00 92.25 251 GLU A O 1
ATOM 2020 N N . ASP A 1 252 ? 19.044 -0.700 -20.382 1.00 93.62 252 ASP A N 1
ATOM 2021 C CA . ASP A 1 252 ? 17.607 -0.639 -20.103 1.00 93.62 252 ASP A CA 1
ATOM 2022 C C . ASP A 1 252 ? 16.772 -1.015 -21.336 1.00 93.62 252 ASP A C 1
ATOM 2024 O O . ASP A 1 252 ? 15.763 -1.709 -21.218 1.00 93.62 252 ASP A O 1
ATOM 2028 N N . LEU A 1 253 ? 17.200 -0.590 -22.530 1.00 92.69 253 LEU A N 1
ATOM 2029 C CA . LEU A 1 253 ? 16.555 -0.980 -23.785 1.00 92.69 253 LEU A CA 1
ATOM 2030 C C . LEU A 1 253 ? 16.661 -2.486 -24.033 1.00 92.69 253 LEU A C 1
ATOM 2032 O O . LEU A 1 253 ? 15.700 -3.084 -24.514 1.00 92.69 253 LEU A O 1
ATOM 2036 N N . GLN A 1 254 ? 17.793 -3.101 -23.685 1.00 92.94 254 GLN A N 1
ATOM 2037 C CA . GLN A 1 254 ? 17.956 -4.549 -23.779 1.00 92.94 254 GLN A CA 1
ATOM 2038 C C . GLN A 1 254 ? 17.002 -5.281 -22.823 1.00 92.94 254 GLN A C 1
ATOM 2040 O O . GLN A 1 254 ? 16.285 -6.179 -23.253 1.00 92.94 254 GLN A O 1
ATOM 2045 N N . GLN A 1 255 ? 16.876 -4.821 -21.574 1.00 92.25 255 GLN A N 1
ATOM 2046 C CA . GLN A 1 255 ? 15.916 -5.395 -20.621 1.00 92.25 255 GLN A CA 1
ATOM 2047 C C . GLN A 1 255 ? 14.459 -5.279 -21.083 1.00 92.25 255 GLN A C 1
ATOM 2049 O O . GLN A 1 255 ? 13.650 -6.162 -20.814 1.00 92.25 255 GLN A O 1
ATOM 2054 N N . ILE A 1 256 ? 14.099 -4.191 -21.771 1.00 94.31 256 ILE A N 1
ATOM 2055 C CA . ILE A 1 256 ? 12.756 -4.041 -22.351 1.00 94.31 256 ILE A CA 1
ATOM 2056 C C . ILE A 1 256 ? 12.526 -5.078 -23.456 1.00 94.31 256 ILE A C 1
ATOM 2058 O O . ILE A 1 256 ? 11.436 -5.640 -23.527 1.00 94.31 256 ILE A O 1
ATOM 2062 N N . LYS A 1 257 ? 13.534 -5.356 -24.295 1.00 91.94 257 LYS A N 1
ATOM 2063 C CA . LYS A 1 257 ? 13.446 -6.386 -25.346 1.00 91.94 257 LYS A CA 1
ATOM 2064 C C . LYS A 1 257 ? 13.291 -7.796 -24.772 1.00 91.94 257 LYS A C 1
ATOM 2066 O O . LYS A 1 257 ? 12.604 -8.613 -25.367 1.00 91.94 257 LYS A O 1
ATOM 2071 N N . GLU A 1 258 ? 13.897 -8.056 -23.619 1.00 93.12 258 GLU A N 1
ATOM 2072 C CA . GLU A 1 258 ? 13.826 -9.334 -22.895 1.00 93.12 258 GLU A CA 1
ATOM 2073 C C . GLU A 1 258 ? 12.595 -9.438 -21.970 1.00 93.12 258 GLU A C 1
ATOM 2075 O O . GLU A 1 258 ? 12.455 -10.392 -21.209 1.00 93.12 258 GLU A O 1
ATOM 2080 N N . CYS A 1 259 ? 11.705 -8.440 -21.972 1.00 94.62 259 CYS A N 1
ATOM 2081 C CA . CYS A 1 259 ? 10.557 -8.403 -21.075 1.00 94.62 259 CYS A CA 1
ATOM 2082 C C . CYS A 1 259 ? 9.371 -9.213 -21.622 1.00 94.62 259 CYS A C 1
ATOM 2084 O O . CYS A 1 259 ? 8.795 -8.876 -22.653 1.00 94.62 259 CYS A O 1
ATOM 2086 N N . ASP A 1 260 ? 8.912 -10.197 -20.848 1.00 95.56 260 ASP A N 1
ATOM 2087 C CA . ASP A 1 260 ? 7.774 -11.059 -21.206 1.00 95.56 260 ASP A CA 1
ATOM 2088 C C . ASP A 1 260 ? 6.392 -10.463 -20.884 1.00 95.56 260 ASP A C 1
ATOM 2090 O O . ASP A 1 260 ? 5.381 -11.175 -20.892 1.00 95.56 260 ASP A O 1
ATOM 2094 N N . CYS A 1 261 ? 6.302 -9.171 -20.551 1.00 96.56 261 CYS A N 1
ATOM 2095 C CA . CYS A 1 261 ? 5.003 -8.568 -20.266 1.00 96.56 261 CYS A CA 1
ATOM 2096 C C . CYS A 1 261 ? 4.131 -8.520 -21.540 1.00 96.56 261 CYS A C 1
ATOM 2098 O O . CYS A 1 261 ? 4.669 -8.428 -22.648 1.00 96.56 261 CYS A O 1
ATOM 2100 N N . PRO A 1 262 ? 2.787 -8.514 -21.421 1.00 95.94 262 PRO A N 1
ATOM 2101 C CA . PRO A 1 262 ? 1.892 -8.537 -22.585 1.00 95.94 262 PRO A CA 1
ATOM 2102 C C . PRO A 1 262 ? 2.153 -7.420 -23.608 1.00 95.94 262 PRO A C 1
ATOM 2104 O O . PRO A 1 262 ? 1.911 -7.592 -24.801 1.00 95.94 262 PRO A O 1
ATOM 2107 N N . ILE A 1 263 ? 2.667 -6.277 -23.143 1.00 97.62 263 ILE A N 1
ATOM 2108 C CA . ILE A 1 263 ? 3.019 -5.140 -23.994 1.00 97.62 263 ILE A CA 1
ATOM 2109 C C . ILE A 1 263 ? 4.340 -5.384 -24.718 1.00 97.62 263 ILE A C 1
ATOM 2111 O O . ILE A 1 263 ? 4.368 -5.309 -25.939 1.00 97.62 263 ILE A O 1
ATOM 2115 N N . CYS A 1 264 ? 5.418 -5.693 -23.994 1.00 96.50 264 CYS A N 1
ATOM 2116 C CA . CYS A 1 264 ? 6.747 -5.869 -24.580 1.00 96.50 264 CYS A CA 1
ATOM 2117 C C . CYS A 1 264 ? 6.824 -7.086 -25.508 1.00 96.50 264 CYS A C 1
ATOM 2119 O O . CYS A 1 264 ? 7.491 -7.023 -26.533 1.00 96.50 264 CYS A O 1
ATOM 2121 N N . ARG A 1 265 ? 6.078 -8.157 -25.218 1.00 96.31 265 ARG A N 1
ATOM 2122 C CA . ARG A 1 265 ? 5.995 -9.322 -26.107 1.00 96.31 265 ARG A CA 1
ATOM 2123 C C . ARG A 1 265 ? 5.302 -9.014 -27.440 1.00 96.31 265 ARG A C 1
ATOM 2125 O O . ARG A 1 265 ? 5.592 -9.670 -28.434 1.00 96.31 265 ARG A O 1
ATOM 2132 N N . THR A 1 266 ? 4.378 -8.051 -27.452 1.00 95.31 266 THR A N 1
ATOM 2133 C CA . THR A 1 266 ? 3.557 -7.731 -28.630 1.00 95.31 266 THR A CA 1
ATOM 2134 C C . THR A 1 266 ? 4.125 -6.548 -29.415 1.00 95.31 266 THR A C 1
ATOM 2136 O O . THR A 1 266 ? 4.426 -6.673 -30.595 1.00 95.31 266 THR A O 1
ATOM 2139 N N . ASP A 1 267 ? 4.271 -5.392 -28.763 1.00 95.56 267 ASP A N 1
ATOM 2140 C CA . ASP A 1 267 ? 4.854 -4.174 -29.332 1.00 95.56 267 ASP A CA 1
ATOM 2141 C C . ASP A 1 267 ? 5.415 -3.282 -28.201 1.00 95.56 267 ASP A C 1
ATOM 2143 O O . ASP A 1 267 ? 4.682 -2.474 -27.609 1.00 95.56 267 ASP A O 1
ATOM 2147 N N . PRO A 1 268 ? 6.729 -3.363 -27.906 1.00 94.81 268 PRO A N 1
ATOM 2148 C CA . PRO A 1 268 ? 7.383 -2.491 -26.933 1.00 94.81 268 PRO A CA 1
ATOM 2149 C C . PRO A 1 268 ? 7.227 -0.997 -27.242 1.00 94.81 268 PRO A C 1
ATOM 2151 O O . PRO A 1 268 ? 7.250 -0.179 -26.321 1.00 94.81 268 PRO A O 1
ATOM 2154 N N . SER A 1 269 ? 7.037 -0.606 -28.511 1.00 94.69 269 SER A N 1
ATOM 2155 C CA . SER A 1 269 ? 6.914 0.806 -28.902 1.00 94.69 269 SER A CA 1
ATOM 2156 C C . SER A 1 269 ? 5.702 1.488 -28.255 1.00 94.69 269 SER A C 1
ATOM 2158 O O . SER A 1 269 ? 5.691 2.711 -28.068 1.00 94.69 269 SER A O 1
ATOM 2160 N N . LEU A 1 270 ? 4.701 0.706 -27.829 1.00 96.31 270 LEU A N 1
ATOM 2161 C CA . LEU A 1 270 ? 3.541 1.195 -27.090 1.00 96.31 270 LEU A CA 1
ATOM 2162 C C . LEU A 1 270 ? 3.914 1.841 -25.752 1.00 96.31 270 LEU A C 1
ATOM 2164 O O . LEU A 1 270 ? 3.188 2.734 -25.304 1.00 96.31 270 LEU A O 1
ATOM 2168 N N . LEU A 1 271 ? 5.050 1.481 -25.139 1.00 96.12 271 LEU A N 1
ATOM 2169 C CA . LEU A 1 271 ? 5.524 2.114 -23.901 1.00 96.12 271 LEU A CA 1
ATOM 2170 C C . LEU A 1 271 ? 5.752 3.626 -24.072 1.00 96.12 271 LEU A C 1
ATOM 2172 O O . LEU A 1 271 ? 5.473 4.397 -23.151 1.00 96.12 271 LEU A O 1
ATOM 2176 N N . TRP A 1 272 ? 6.155 4.079 -25.261 1.00 94.56 272 TRP A N 1
ATOM 2177 C CA . TRP A 1 272 ? 6.351 5.501 -25.583 1.00 94.56 272 TRP A CA 1
ATOM 2178 C C . TRP A 1 272 ? 5.059 6.214 -26.006 1.00 94.56 272 TRP A C 1
ATOM 2180 O O . TRP A 1 272 ? 4.976 7.443 -25.985 1.00 94.56 272 TRP A O 1
ATOM 2190 N N . LYS A 1 273 ? 4.022 5.460 -26.385 1.00 93.44 273 LYS A N 1
ATOM 2191 C CA . LYS A 1 273 ? 2.796 5.999 -26.999 1.00 93.44 273 LYS A CA 1
ATOM 2192 C C . LYS A 1 273 ? 1.592 5.993 -26.058 1.00 93.44 273 LYS A C 1
ATOM 2194 O O . LYS A 1 273 ? 0.742 6.870 -26.162 1.00 93.44 273 LYS A O 1
ATOM 2199 N N . SER A 1 274 ? 1.515 5.041 -25.127 1.00 95.19 274 SER A N 1
ATOM 2200 C CA . SER A 1 274 ? 0.306 4.774 -24.343 1.00 95.19 274 SER A CA 1
ATOM 2201 C C . SER A 1 274 ? 0.593 4.667 -22.850 1.00 95.19 274 SER A C 1
ATOM 2203 O O . SER A 1 274 ? 1.356 3.816 -22.393 1.00 95.19 274 SER A O 1
ATOM 2205 N N . TRP A 1 275 ? -0.088 5.495 -22.054 1.00 94.94 275 TRP A N 1
ATOM 2206 C CA . TRP A 1 275 ? -0.025 5.377 -20.596 1.00 94.94 275 TRP A CA 1
ATOM 2207 C C . TRP A 1 275 ? -0.635 4.058 -20.107 1.00 94.94 275 TRP A C 1
ATOM 2209 O O . TRP A 1 275 ? -0.139 3.490 -19.143 1.00 94.94 275 TRP A O 1
ATOM 2219 N N . ARG A 1 276 ? -1.662 3.521 -20.782 1.00 96.44 276 ARG A N 1
ATOM 2220 C CA . ARG A 1 276 ? -2.239 2.218 -20.417 1.00 96.44 276 ARG A CA 1
ATOM 2221 C C . ARG A 1 276 ? -1.238 1.087 -20.637 1.00 96.44 276 ARG A C 1
ATOM 2223 O O . ARG A 1 276 ? -1.096 0.241 -19.764 1.00 96.44 276 ARG A O 1
ATOM 2230 N N . ALA A 1 277 ? -0.488 1.127 -21.740 1.00 97.25 277 ALA A N 1
ATOM 2231 C CA . ALA A 1 277 ? 0.574 0.158 -22.004 1.00 97.25 277 ALA A CA 1
ATOM 2232 C C . ALA A 1 277 ? 1.663 0.214 -20.918 1.00 97.25 277 ALA A C 1
ATOM 2234 O O . ALA A 1 277 ? 2.033 -0.809 -20.347 1.00 97.25 277 ALA A O 1
ATOM 2235 N N . ARG A 1 278 ? 2.097 1.420 -20.528 1.00 97.38 278 ARG A N 1
ATOM 2236 C CA . ARG A 1 278 ? 3.016 1.588 -19.390 1.00 97.38 278 ARG A CA 1
ATOM 2237 C C . ARG A 1 278 ? 2.438 1.062 -18.078 1.00 97.38 278 ARG A C 1
ATOM 2239 O O . ARG A 1 278 ? 3.176 0.483 -17.293 1.00 97.38 278 ARG A O 1
ATOM 2246 N N . ALA A 1 279 ? 1.145 1.260 -17.820 1.00 97.38 279 ALA A N 1
ATOM 2247 C CA . ALA A 1 279 ? 0.506 0.776 -16.599 1.00 97.38 279 ALA A CA 1
ATOM 2248 C C . ALA A 1 279 ? 0.519 -0.759 -16.541 1.00 97.38 279 ALA A C 1
ATOM 2250 O O . ALA A 1 279 ? 0.939 -1.308 -15.527 1.00 97.38 279 ALA A O 1
ATOM 2251 N N . ILE A 1 280 ? 0.157 -1.431 -17.638 1.00 97.62 280 ILE A N 1
ATOM 2252 C CA . ILE A 1 280 ? 0.197 -2.899 -17.751 1.00 97.62 280 ILE A CA 1
ATOM 2253 C C . ILE A 1 280 ? 1.627 -3.423 -17.553 1.00 97.62 280 ILE A C 1
ATOM 2255 O O . ILE A 1 280 ? 1.841 -4.339 -16.763 1.00 97.62 280 ILE A O 1
ATOM 2259 N N . HIS A 1 281 ? 2.618 -2.806 -18.206 1.00 97.69 281 HIS A N 1
ATOM 2260 C CA . HIS A 1 281 ? 4.034 -3.146 -18.018 1.00 97.69 281 HIS A CA 1
ATOM 2261 C C . HIS A 1 281 ? 4.482 -2.979 -16.560 1.00 97.69 281 HIS A C 1
ATOM 2263 O O . HIS A 1 281 ? 5.065 -3.886 -15.974 1.00 97.69 281 HIS A O 1
ATOM 2269 N N . ASN A 1 282 ? 4.174 -1.835 -15.946 1.00 97.62 282 ASN A N 1
ATOM 2270 C CA . ASN A 1 282 ? 4.557 -1.542 -14.565 1.00 97.62 282 ASN A CA 1
ATOM 2271 C C . ASN A 1 282 ? 3.936 -2.522 -13.570 1.00 97.62 282 ASN A C 1
ATOM 2273 O O . ASN A 1 282 ? 4.609 -2.948 -12.635 1.00 97.62 282 ASN A O 1
ATOM 2277 N N . GLU A 1 283 ? 2.660 -2.860 -13.758 1.00 97.38 283 GLU A N 1
ATOM 2278 C CA . GLU A 1 283 ? 1.973 -3.861 -12.945 1.00 97.38 283 GLU A CA 1
ATOM 2279 C C . GLU A 1 283 ? 2.657 -5.225 -13.071 1.00 97.38 283 GLU A C 1
ATOM 2281 O O . GLU A 1 283 ? 2.958 -5.855 -12.057 1.00 97.38 283 GLU A O 1
ATOM 2286 N N . TRP A 1 284 ? 2.973 -5.647 -14.299 1.00 97.06 284 TRP A N 1
ATOM 2287 C CA . TRP A 1 284 ? 3.666 -6.908 -14.554 1.00 97.06 284 TRP A CA 1
ATOM 2288 C C . TRP A 1 284 ? 5.034 -6.967 -13.864 1.00 97.06 284 TRP A C 1
ATOM 2290 O O . TRP A 1 284 ? 5.345 -7.956 -13.203 1.00 97.06 284 TRP A O 1
ATOM 2300 N N . VAL A 1 285 ? 5.824 -5.888 -13.939 1.00 96.62 285 VAL A N 1
ATOM 2301 C CA . VAL A 1 285 ? 7.123 -5.801 -13.251 1.00 96.62 285 VAL A CA 1
ATOM 2302 C C . VAL A 1 285 ? 6.952 -5.934 -11.737 1.00 96.62 285 VAL A C 1
ATOM 2304 O O . VAL A 1 285 ? 7.684 -6.698 -11.115 1.00 96.62 285 VAL A O 1
ATOM 2307 N N . LEU A 1 286 ? 5.963 -5.258 -11.139 1.00 96.56 286 LEU A N 1
ATOM 2308 C CA . LEU A 1 286 ? 5.689 -5.381 -9.703 1.00 96.56 286 LEU A CA 1
ATOM 2309 C C . LEU A 1 286 ? 5.271 -6.806 -9.315 1.00 96.56 286 LEU A C 1
ATOM 2311 O O . LEU A 1 286 ? 5.768 -7.318 -8.314 1.00 96.56 286 LEU A O 1
ATOM 2315 N N . LYS A 1 287 ? 4.412 -7.465 -10.109 1.00 96.88 287 LYS A N 1
ATOM 2316 C CA . LYS A 1 287 ? 4.018 -8.867 -9.881 1.00 96.88 287 LYS A CA 1
ATOM 2317 C C . LYS A 1 287 ? 5.222 -9.804 -9.954 1.00 96.88 287 LYS A C 1
ATOM 2319 O O . LYS A 1 287 ? 5.386 -10.635 -9.065 1.00 96.88 287 LYS A O 1
ATOM 2324 N N . LYS A 1 288 ? 6.087 -9.645 -10.962 1.00 95.88 288 LYS A N 1
ATOM 2325 C CA . LYS A 1 288 ? 7.311 -10.446 -11.104 1.00 95.88 288 LYS A CA 1
ATOM 2326 C C . LYS A 1 288 ? 8.245 -10.251 -9.909 1.00 95.88 288 LYS A C 1
ATOM 2328 O O . LYS A 1 288 ? 8.624 -11.233 -9.279 1.00 95.88 288 LYS A O 1
ATOM 2333 N N . THR A 1 289 ? 8.525 -9.000 -9.533 1.00 95.50 289 THR A N 1
ATOM 2334 C CA . THR A 1 289 ? 9.332 -8.674 -8.347 1.00 95.50 289 THR A CA 1
ATOM 2335 C C . THR A 1 289 ? 8.763 -9.298 -7.072 1.00 95.50 289 THR A C 1
ATOM 2337 O O . THR A 1 289 ? 9.505 -9.876 -6.281 1.00 95.50 289 THR A O 1
ATOM 2340 N N . TRP A 1 290 ? 7.449 -9.195 -6.874 1.00 96.75 290 TRP A N 1
ATOM 2341 C CA . TRP A 1 290 ? 6.759 -9.752 -5.715 1.00 96.75 290 TRP A CA 1
ATOM 2342 C C . TRP A 1 290 ? 6.871 -11.280 -5.643 1.00 96.75 290 TRP A C 1
ATOM 2344 O O . TRP A 1 290 ? 7.258 -11.815 -4.602 1.00 96.75 290 TRP A O 1
ATOM 2354 N N . LEU A 1 291 ? 6.589 -11.980 -6.746 1.00 96.94 291 LEU A N 1
ATOM 2355 C CA . LEU A 1 291 ? 6.671 -13.442 -6.822 1.00 96.94 291 LEU A CA 1
ATOM 2356 C C . LEU A 1 291 ? 8.100 -13.946 -6.600 1.00 96.94 291 LEU A C 1
ATOM 2358 O O . LEU A 1 291 ? 8.316 -14.876 -5.821 1.00 96.94 291 LEU A O 1
ATOM 2362 N N . GLU A 1 292 ? 9.080 -13.324 -7.255 1.00 95.94 292 GLU A N 1
ATOM 2363 C CA . GLU A 1 292 ? 10.489 -13.690 -7.115 1.00 95.94 292 GLU A CA 1
ATOM 2364 C C . GLU A 1 292 ? 10.994 -13.441 -5.695 1.00 95.94 292 GLU A C 1
ATOM 2366 O O . GLU A 1 292 ? 11.603 -14.338 -5.110 1.00 95.94 292 GLU A O 1
ATOM 2371 N N . GLY A 1 293 ? 10.681 -12.279 -5.114 1.00 96.25 293 GLY A N 1
ATOM 2372 C CA . GLY A 1 293 ? 11.073 -11.938 -3.750 1.00 96.25 293 GLY A CA 1
ATOM 2373 C C . GLY A 1 293 ? 10.491 -12.903 -2.716 1.00 96.25 293 GLY A C 1
ATOM 2374 O O . GLY A 1 293 ? 11.232 -13.412 -1.879 1.00 96.25 293 GLY A O 1
ATOM 2375 N N . ILE A 1 294 ? 9.195 -13.238 -2.808 1.00 97.31 294 ILE A N 1
ATOM 2376 C CA . ILE A 1 294 ? 8.571 -14.229 -1.913 1.00 97.31 294 ILE A CA 1
ATOM 2377 C C . ILE A 1 294 ? 9.233 -15.595 -2.072 1.00 97.31 294 ILE A C 1
ATOM 2379 O O . ILE A 1 294 ? 9.515 -16.259 -1.075 1.00 97.31 294 ILE A O 1
ATOM 2383 N N . ARG A 1 295 ? 9.469 -16.032 -3.313 1.00 97.69 295 ARG A N 1
ATOM 2384 C CA . ARG A 1 295 ? 10.095 -17.328 -3.590 1.00 97.69 295 ARG A CA 1
ATOM 2385 C C . ARG A 1 295 ? 11.496 -17.408 -2.985 1.00 97.69 295 ARG A C 1
ATOM 2387 O O . ARG A 1 295 ? 11.832 -18.430 -2.398 1.00 97.69 295 ARG A O 1
ATOM 2394 N N . MET A 1 296 ? 12.295 -16.350 -3.120 1.00 96.81 296 MET A N 1
ATOM 2395 C CA . MET A 1 296 ? 13.639 -16.282 -2.545 1.00 96.81 296 MET A CA 1
ATOM 2396 C C . MET A 1 296 ? 13.589 -16.289 -1.018 1.00 96.81 296 MET A C 1
ATOM 2398 O O . MET A 1 296 ? 14.195 -17.165 -0.412 1.00 96.81 296 MET A O 1
ATOM 2402 N N . ALA A 1 297 ? 12.804 -15.391 -0.415 1.00 96.25 297 ALA A N 1
ATOM 2403 C CA . ALA A 1 297 ? 12.693 -15.267 1.037 1.00 96.25 297 ALA A CA 1
ATOM 2404 C C . ALA A 1 297 ? 12.191 -16.554 1.713 1.00 96.25 297 ALA A C 1
ATOM 2406 O O . ALA A 1 297 ? 12.680 -16.916 2.775 1.00 96.25 297 ALA A O 1
ATOM 2407 N N . ARG A 1 298 ? 11.246 -17.274 1.087 1.00 95.75 298 ARG A N 1
ATOM 2408 C CA . ARG A 1 298 ? 10.748 -18.566 1.593 1.00 95.75 298 ARG A CA 1
ATOM 2409 C C . ARG A 1 298 ? 11.761 -19.698 1.476 1.00 95.75 298 ARG A C 1
ATOM 2411 O O . ARG A 1 298 ? 11.698 -20.634 2.263 1.00 95.75 298 ARG A O 1
ATOM 2418 N N . LYS A 1 299 ? 12.618 -19.660 0.455 1.00 96.75 299 LYS A N 1
ATOM 2419 C CA . LYS A 1 299 ? 13.623 -20.701 0.226 1.00 96.75 299 LYS A CA 1
ATOM 2420 C C . LYS A 1 299 ? 14.794 -20.549 1.191 1.00 96.75 299 LYS A C 1
ATOM 2422 O O . LYS A 1 299 ? 15.241 -21.541 1.748 1.00 96.75 299 LYS A O 1
ATOM 2427 N N . ASP A 1 300 ? 15.301 -19.329 1.321 1.00 96.12 300 ASP A N 1
ATOM 2428 C CA . ASP A 1 300 ? 16.436 -18.987 2.173 1.00 96.12 300 ASP A CA 1
ATOM 2429 C C . ASP A 1 300 ? 16.428 -17.468 2.405 1.00 96.12 300 ASP A C 1
ATOM 2431 O O . ASP A 1 300 ? 16.702 -16.672 1.496 1.00 96.12 300 ASP A O 1
ATOM 2435 N N . ILE A 1 301 ? 16.090 -17.067 3.632 1.00 93.88 301 ILE A N 1
ATOM 2436 C CA . ILE A 1 301 ? 16.010 -15.657 4.014 1.00 93.88 301 ILE A CA 1
ATOM 2437 C C . ILE A 1 301 ? 17.382 -14.972 3.994 1.00 93.88 301 ILE A C 1
ATOM 2439 O O . ILE A 1 301 ? 17.462 -13.791 3.659 1.00 93.88 301 ILE A O 1
ATOM 2443 N N . GLU A 1 302 ? 18.472 -15.695 4.259 1.00 94.69 302 GLU A N 1
ATOM 2444 C CA . GLU A 1 302 ? 19.828 -15.146 4.214 1.00 94.69 302 GLU A CA 1
ATOM 2445 C C . GLU A 1 302 ? 20.299 -14.941 2.772 1.00 94.69 302 GLU A C 1
ATOM 2447 O O . GLU A 1 302 ? 20.930 -13.931 2.453 1.00 94.69 302 GLU A O 1
ATOM 2452 N N . ALA A 1 303 ? 19.971 -15.868 1.863 1.00 95.62 303 ALA A N 1
ATOM 2453 C CA . ALA A 1 303 ? 20.212 -15.668 0.433 1.00 95.62 303 ALA A CA 1
ATOM 2454 C C . ALA A 1 303 ? 19.413 -14.480 -0.108 1.00 95.62 303 ALA A C 1
ATOM 2456 O O . ALA A 1 303 ? 19.924 -13.719 -0.934 1.00 95.62 303 ALA A O 1
ATOM 2457 N N . TYR A 1 304 ? 18.181 -14.298 0.369 1.00 96.31 304 TYR A N 1
ATOM 2458 C CA . TYR A 1 304 ? 17.392 -13.120 0.046 1.00 96.31 304 TYR A CA 1
ATOM 2459 C C . TYR A 1 304 ? 18.024 -11.838 0.613 1.00 96.31 304 TYR A C 1
ATOM 2461 O O . TYR A 1 304 ? 18.162 -10.871 -0.130 1.00 96.31 304 TYR A O 1
ATOM 2469 N N . GLU A 1 305 ? 18.508 -11.841 1.860 1.00 96.38 305 GLU A N 1
ATOM 2470 C CA . GLU A 1 305 ? 19.251 -10.717 2.456 1.00 96.38 305 GLU A CA 1
ATOM 2471 C C . GLU A 1 305 ? 20.479 -10.333 1.605 1.00 96.38 305 GLU A C 1
ATOM 2473 O O . GLU A 1 305 ? 20.638 -9.165 1.249 1.00 96.38 305 GLU A O 1
ATOM 2478 N N . ARG A 1 306 ? 21.302 -11.310 1.187 1.00 95.94 306 ARG A N 1
ATOM 2479 C CA . ARG A 1 306 ? 22.471 -11.079 0.310 1.00 95.94 306 ARG A CA 1
ATOM 2480 C C . ARG A 1 306 ? 22.082 -10.531 -1.063 1.00 95.94 306 ARG A C 1
ATOM 2482 O O . ARG A 1 306 ? 22.777 -9.684 -1.622 1.00 95.94 306 ARG A O 1
ATOM 2489 N N . TYR A 1 307 ? 20.970 -11.002 -1.621 1.00 95.31 307 TYR A N 1
ATOM 2490 C CA . TYR A 1 307 ? 20.426 -10.448 -2.859 1.00 95.31 307 TYR A CA 1
ATOM 2491 C C . TYR A 1 307 ? 20.022 -8.977 -2.680 1.00 95.31 307 TYR A C 1
ATOM 2493 O O . TYR A 1 307 ? 20.357 -8.135 -3.518 1.00 95.31 307 TYR A O 1
ATOM 2501 N N . LEU A 1 308 ? 19.359 -8.650 -1.567 1.00 95.06 308 LEU A N 1
ATOM 2502 C CA . LEU A 1 308 ? 18.980 -7.279 -1.239 1.00 95.06 308 LEU A CA 1
ATOM 2503 C C . LEU A 1 308 ? 20.194 -6.377 -0.997 1.00 95.06 308 LEU A C 1
ATOM 2505 O O . LEU A 1 308 ? 20.152 -5.229 -1.434 1.00 95.06 308 LEU A O 1
ATOM 2509 N N . ASP A 1 309 ? 21.291 -6.878 -0.419 1.00 95.62 309 ASP A N 1
ATOM 2510 C CA . ASP A 1 309 ? 22.543 -6.115 -0.309 1.00 95.62 309 ASP A CA 1
ATOM 2511 C C . ASP A 1 309 ? 22.975 -5.567 -1.682 1.00 95.62 309 ASP A C 1
ATOM 2513 O O . ASP A 1 309 ? 23.231 -4.371 -1.817 1.00 95.62 309 ASP A O 1
ATOM 2517 N N . GLY A 1 310 ? 22.953 -6.399 -2.730 1.00 93.94 310 GLY A N 1
ATOM 2518 C CA . GLY A 1 310 ? 23.281 -5.975 -4.096 1.00 93.94 310 GLY A CA 1
ATOM 2519 C C . GLY A 1 310 ? 22.297 -4.958 -4.691 1.00 93.94 310 GLY A C 1
ATOM 2520 O O . GLY A 1 310 ? 22.716 -3.991 -5.333 1.00 93.94 310 GLY A O 1
ATOM 2521 N N . ILE A 1 311 ? 20.992 -5.143 -4.460 1.00 92.25 311 ILE A N 1
ATOM 2522 C CA . ILE A 1 311 ? 19.940 -4.232 -4.944 1.00 92.25 311 ILE A CA 1
ATOM 2523 C C . ILE A 1 311 ? 20.039 -2.858 -4.271 1.00 92.25 311 ILE A C 1
ATOM 2525 O O . ILE A 1 311 ? 19.961 -1.821 -4.938 1.00 92.25 311 ILE A O 1
ATOM 2529 N N . PHE A 1 312 ? 20.206 -2.830 -2.948 1.00 92.75 312 PHE A N 1
ATOM 2530 C CA . PHE A 1 312 ? 20.176 -1.594 -2.178 1.00 92.75 312 PHE A CA 1
ATOM 2531 C C . PHE A 1 312 ? 21.495 -0.825 -2.205 1.00 92.75 312 PHE A C 1
ATOM 2533 O O . PHE A 1 312 ? 21.447 0.395 -2.033 1.00 92.75 312 PHE A O 1
ATOM 2540 N N . GLU A 1 313 ? 22.633 -1.472 -2.481 1.00 91.69 313 GLU A N 1
ATOM 2541 C CA . GLU A 1 313 ? 23.954 -0.825 -2.530 1.00 91.69 313 GLU A CA 1
ATOM 2542 C C . GLU A 1 313 ? 23.996 0.365 -3.501 1.00 91.69 313 GLU A C 1
ATOM 2544 O O . GLU A 1 313 ? 24.590 1.398 -3.193 1.00 91.69 313 GLU A O 1
ATOM 2549 N N . LYS A 1 314 ? 23.304 0.257 -4.643 1.00 83.12 314 LYS A N 1
ATOM 2550 C CA . LYS A 1 314 ? 23.216 1.313 -5.670 1.00 83.12 314 LYS A CA 1
ATOM 2551 C C . LYS A 1 314 ? 21.944 2.162 -5.570 1.00 83.12 314 LYS A C 1
ATOM 2553 O O . LYS A 1 314 ? 21.655 2.955 -6.466 1.00 83.12 314 LYS A O 1
ATOM 2558 N N . SER A 1 315 ? 21.152 1.983 -4.516 1.00 86.06 315 SER A N 1
ATOM 2559 C CA . SER A 1 315 ? 19.872 2.670 -4.340 1.00 86.06 315 SER A CA 1
ATOM 2560 C C . SER A 1 315 ? 19.990 3.868 -3.395 1.00 86.06 315 SER A C 1
ATOM 2562 O O . SER A 1 315 ? 20.804 3.884 -2.472 1.00 86.06 315 SER A O 1
ATOM 2564 N N . SER A 1 316 ? 19.080 4.833 -3.532 1.00 83.81 316 SER A N 1
ATOM 2565 C CA . SER A 1 316 ? 18.926 5.919 -2.553 1.00 83.81 316 SER A CA 1
ATOM 2566 C C . SER A 1 316 ? 18.469 5.434 -1.170 1.00 83.81 316 SER A C 1
ATOM 2568 O O . SER A 1 316 ? 18.457 6.215 -0.228 1.00 83.81 316 SER A O 1
ATOM 2570 N N . LEU A 1 317 ? 18.073 4.164 -1.039 1.00 89.06 317 LEU A N 1
ATOM 2571 C CA . LEU A 1 317 ? 17.594 3.548 0.198 1.00 89.06 317 LEU A CA 1
ATOM 2572 C C . LEU A 1 317 ? 18.671 2.701 0.893 1.00 89.06 317 LEU A C 1
ATOM 2574 O O . LEU A 1 317 ? 18.360 1.987 1.842 1.00 89.06 317 LEU A O 1
ATOM 2578 N N . ARG A 1 318 ? 19.941 2.792 0.471 1.00 93.06 318 ARG A N 1
ATOM 2579 C CA . ARG A 1 318 ? 21.061 2.045 1.070 1.00 93.06 318 ARG A CA 1
ATOM 2580 C C . ARG A 1 318 ? 21.134 2.191 2.594 1.00 93.06 318 ARG A C 1
ATOM 2582 O O . ARG A 1 318 ? 21.319 1.204 3.298 1.00 93.06 318 ARG A O 1
ATOM 2589 N N . TYR A 1 319 ? 20.989 3.414 3.109 1.00 92.88 319 TYR A N 1
ATOM 2590 C CA . TYR A 1 319 ? 21.054 3.679 4.551 1.00 92.88 319 TYR A CA 1
ATOM 2591 C C . TYR A 1 319 ? 19.867 3.062 5.309 1.00 92.88 319 TYR A C 1
ATOM 2593 O O . TYR A 1 319 ? 20.057 2.519 6.393 1.00 92.88 319 TYR A O 1
ATOM 2601 N N . ILE A 1 320 ? 18.668 3.076 4.711 1.00 93.12 320 ILE A N 1
ATOM 2602 C CA . ILE A 1 320 ? 17.477 2.408 5.251 1.00 93.12 320 ILE A CA 1
ATOM 2603 C C . ILE A 1 320 ? 17.683 0.896 5.290 1.00 93.12 320 ILE A C 1
ATOM 2605 O O . ILE A 1 320 ? 17.406 0.271 6.307 1.00 93.12 320 ILE A O 1
ATOM 2609 N N . TRP A 1 321 ? 18.205 0.310 4.211 1.00 94.81 321 TRP A N 1
ATOM 2610 C CA . TRP A 1 321 ? 18.472 -1.124 4.158 1.00 94.81 321 TRP A CA 1
ATOM 2611 C C . TRP A 1 321 ? 19.472 -1.564 5.230 1.00 94.81 321 TRP A C 1
ATOM 2613 O O . TRP A 1 321 ? 19.186 -2.488 5.987 1.00 94.81 321 TRP A O 1
ATOM 2623 N N . LYS A 1 322 ? 20.600 -0.851 5.367 1.00 94.75 322 LYS A N 1
ATOM 2624 C CA . LYS A 1 322 ? 21.579 -1.111 6.436 1.00 94.75 322 LYS A CA 1
ATOM 2625 C C . LYS A 1 322 ? 20.943 -1.037 7.823 1.00 94.75 322 LYS A C 1
ATOM 2627 O O . LYS A 1 322 ? 21.234 -1.872 8.673 1.00 94.75 322 LYS A O 1
ATOM 2632 N N . TYR A 1 323 ? 20.069 -0.057 8.043 1.00 94.31 323 TYR A N 1
ATOM 2633 C CA . TYR A 1 323 ? 19.347 0.076 9.302 1.00 94.31 323 TYR A CA 1
ATOM 2634 C C . TYR A 1 323 ? 18.422 -1.121 9.565 1.00 94.31 323 TYR A C 1
ATOM 2636 O O . TYR A 1 323 ? 18.491 -1.720 10.638 1.00 94.31 323 TYR A O 1
ATOM 2644 N N . ILE A 1 324 ? 17.597 -1.492 8.580 1.00 94.38 324 ILE A N 1
ATOM 2645 C CA . ILE A 1 324 ? 16.668 -2.625 8.663 1.00 94.38 324 ILE A CA 1
ATOM 2646 C C . ILE A 1 324 ? 17.432 -3.912 8.959 1.00 94.38 324 ILE A C 1
ATOM 2648 O O . ILE A 1 324 ? 17.112 -4.582 9.928 1.00 94.38 324 ILE A O 1
ATOM 2652 N N . LYS A 1 325 ? 18.481 -4.220 8.193 1.00 91.94 325 LYS A N 1
ATOM 2653 C CA . LYS A 1 325 ? 19.286 -5.437 8.358 1.00 91.94 325 LYS A CA 1
ATOM 2654 C C . LYS A 1 325 ? 19.850 -5.595 9.775 1.00 91.94 325 LYS A C 1
ATOM 2656 O O . LYS A 1 325 ? 19.828 -6.692 10.324 1.00 91.94 325 LYS A O 1
ATOM 2661 N N . THR A 1 326 ? 20.310 -4.503 10.385 1.00 90.69 326 THR A N 1
ATOM 2662 C CA . THR A 1 326 ? 20.853 -4.521 11.754 1.00 90.69 326 THR A CA 1
ATOM 2663 C C . THR A 1 326 ? 19.768 -4.681 12.823 1.00 90.69 326 THR A C 1
ATOM 2665 O O . THR A 1 326 ? 20.012 -5.323 13.841 1.00 90.69 326 THR A O 1
ATOM 2668 N N . ASN A 1 327 ? 18.578 -4.104 12.620 1.00 87.94 327 ASN A N 1
ATOM 2669 C CA . ASN A 1 327 ? 17.557 -4.009 13.671 1.00 87.94 327 ASN A CA 1
ATOM 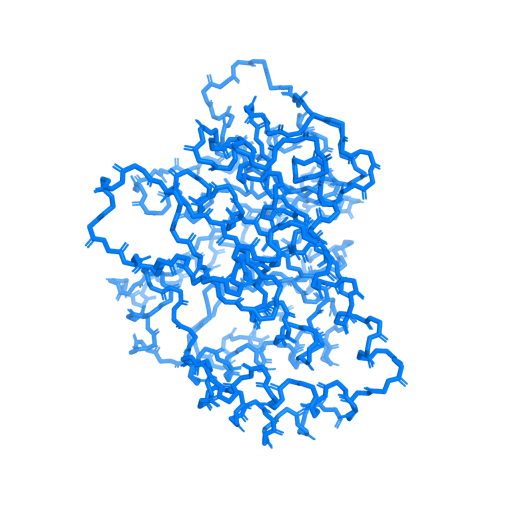2670 C C . ASN A 1 327 ? 16.406 -5.018 13.524 1.00 87.94 327 ASN A C 1
ATOM 2672 O O . ASN A 1 327 ? 15.781 -5.359 14.522 1.00 87.94 327 ASN A O 1
ATOM 2676 N N . SER A 1 328 ? 16.131 -5.542 12.327 1.00 78.06 328 SER A N 1
ATOM 2677 C CA . SER A 1 328 ? 15.053 -6.516 12.090 1.00 78.06 328 SER A CA 1
ATOM 2678 C C . SER A 1 328 ? 15.351 -7.893 12.671 1.00 78.06 328 SER A C 1
ATOM 2680 O O . SER A 1 328 ? 14.428 -8.640 12.962 1.00 78.06 328 SER A O 1
ATOM 2682 N N . ARG A 1 329 ? 16.628 -8.219 12.898 1.00 64.12 329 ARG A N 1
ATOM 2683 C CA . ARG A 1 329 ? 17.050 -9.447 13.595 1.00 64.12 329 ARG A CA 1
ATOM 2684 C C . ARG A 1 329 ? 16.610 -9.494 15.063 1.00 64.12 329 ARG A C 1
ATOM 2686 O O . ARG A 1 329 ? 16.833 -10.498 15.715 1.00 64.12 329 ARG A O 1
ATOM 2693 N N . ARG A 1 330 ? 16.034 -8.405 15.586 1.00 50.78 330 ARG A N 1
ATOM 2694 C CA . ARG A 1 330 ? 15.440 -8.326 16.929 1.00 50.78 330 ARG A CA 1
ATOM 2695 C C . ARG A 1 330 ? 13.924 -8.569 16.945 1.00 50.78 330 ARG A C 1
ATOM 2697 O O . ARG A 1 330 ? 13.348 -8.531 18.022 1.00 50.78 330 ARG A O 1
ATOM 2704 N N . ILE A 1 331 ? 13.295 -8.722 15.775 1.00 51.53 331 ILE A N 1
ATOM 2705 C CA . ILE A 1 331 ? 11.847 -8.970 15.623 1.00 51.53 331 ILE A CA 1
ATOM 2706 C C . ILE A 1 331 ? 11.553 -10.469 15.456 1.00 51.53 331 ILE A C 1
ATOM 2708 O O . ILE A 1 331 ? 10.441 -10.906 15.715 1.00 51.53 331 ILE A O 1
ATOM 2712 N N . TYR A 1 332 ? 12.538 -11.256 15.014 1.00 41.59 332 TYR A N 1
ATOM 2713 C CA . TYR A 1 332 ? 12.397 -12.697 14.798 1.00 41.59 332 TYR A CA 1
ATOM 2714 C C . TYR A 1 332 ? 13.032 -13.507 15.920 1.00 41.59 332 TYR A C 1
ATOM 2716 O O . TYR A 1 332 ? 14.140 -13.112 16.355 1.00 41.59 332 TYR A O 1
#

Sequence (332 aa):
MLLWFTEGPKPVIKERYSDHIVDSAINYLDIKNIERKYSPLKLMTDSGAYTATRKGISLDPYKILEIQEKLRSDIYVPLDYPFTAEMTISEIQDRWKKTIENTRLWVEALNRKKDVMPIVHALGQQNLYETVKILSNIAGNADYMGFGTIMFTKDDIKGYLGDRRLSISFINTLMEFIKVVKEEYGFKVHIAGFGSSPLTLYLAIYLGIDSVDSSGFRRRAAYGKILLPGKGERYVGRGDARFGITKLSSEDLQQIKECDCPICRTDPSLLWKSWRARAIHNEWVLKKTWLEGIRMARKDIEAYERYLDGIFEKSSLRYIWKYIKTNSRRIY

pLDDT: mean 91.34, std 10.53, range [36.69, 98.56]

Solvent-accessible surface area (backbone atoms only — not comparable to full-atom values): 18010 Å² total; per-residue (Å²): 104,52,70,29,39,58,51,51,83,78,50,91,66,41,86,29,67,87,34,41,30,32,35,42,34,59,80,43,76,89,47,90,80,70,66,76,65,52,46,55,56,41,35,36,30,38,37,34,41,71,62,26,61,78,67,73,48,87,79,58,64,67,60,39,51,53,45,38,59,59,60,60,46,60,31,39,33,46,53,50,51,74,70,64,68,87,58,52,71,68,57,45,52,53,30,49,52,49,27,55,52,33,38,44,51,48,32,58,76,50,68,44,74,49,30,34,33,44,68,47,54,25,72,26,68,70,40,38,57,52,44,53,56,55,45,65,76,50,32,66,55,34,65,40,39,31,60,47,47,64,34,74,48,82,79,61,36,82,40,73,79,84,43,96,61,91,45,67,66,56,51,52,52,48,51,52,48,50,45,52,41,35,75,76,66,67,35,37,43,28,36,73,53,46,42,39,40,63,69,43,37,50,49,36,59,73,72,66,41,40,28,26,26,24,56,36,31,53,56,36,7,68,71,26,25,37,61,43,83,98,52,62,70,29,41,45,45,93,74,82,71,91,69,89,76,36,71,71,51,75,68,51,53,50,53,48,71,72,30,82,35,81,40,38,67,72,47,53,70,40,49,61,74,31,44,64,44,16,20,54,40,22,45,47,43,46,52,49,48,50,53,53,47,50,55,39,41,74,74,36,52,66,62,34,49,57,51,46,51,64,55,30,69,84,38,98,51,31,69,55,50,57,50,45,67,70,53,52,68,77,76,107

Secondary structure (DSSP, 8-state):
-EEEEE--SS-S-SEEEEEEEEEEGGGGTT-SS---SSEEEEEEEE--HHHHHHHT----HHHHHHHHHHHT-SEEPP------TT--HHHHHHHHHHHHHHHHHHHHHTTTTSEE-PEEEEESHHHHHHHHHHHHHH-BT-SEEEEEEEESSGGGGGGTSS-----HHHHHHHHHHHHIIIIIT-PEEEETTTTSSHHHHHHHHHTT--EEEE-HHHHHHHTTEEE-TTS-EEE-S-S---S---PPPHHHHHHHHT--SHHHHH-TTHHHH-HHHHHHHHHHHHHHHHHHHHHHHHH-HHHHHHHHHHHHHTSTTHHHHHHHHHHGGGT-

Foldseek 3Di:
DAEEEEAAPDGLDAEALPGHYEYELVRCLPPPQQDDSHDHVAYEYHPCQLVCVVVVHDDDQVSSLVSCVSHVHQEYEGNAHFDALPDDPVRLVVRLVVLLVRLLVSCVVVVLPGAYAREDAAEALVRSLVRLVSCLVRRRPHQEHEYGHYANDSVVRVPDRDPPDDDLRNVVRVLSNCLSNCVVRNHAYEYEQLLLALLSLLVCLLLVHDYYYYPNLLVQLVVQWAQAALDGIAHLEDPPDPDDHDHDDPVNVVSLCVDPFPPSVPPSVVSHVDSSSRSSRRVVSSVVSNVVSNVQCVVPVVSSLVVVCVSLVPPPCVVVSVSCVVCSVVSD

Radius of gyration: 19.89 Å; Cα contacts (8 Å, |Δi|>4): 557; chains: 1; bounding box: 50×42×54 Å

Mean predicted aligned error: 4.72 Å

Nearest PDB structures (foldseek):
  1p0e-assembly1_A-2  TM=7.315E-01  e=7.065E-10  Zymomonas mobilis
  2bbf-assembly1_A-2  TM=7.008E-01  e=9.405E-10  Zymomonas mobilis
  5jt6-assembly1_A  TM=7.073E-01  e=1.979E-09  Zymomonas mobilis subsp. mobilis ZM4 = ATCC 31821
  6yry-assembly1_A-2  TM=7.095E-01  e=4.670E-09  Zymomonas mobilis subsp. mobilis ZM4 = ATCC 31821
  6ygw-assembly1_A-2  TM=6.937E-01  e=6.583E-09  Zymomonas mobilis subsp. mobilis ZM4 = ATCC 31821